Protein AF-0000000069703310 (afdb_homodimer)

Structure (mmCIF, N/CA/C/O backbone):
data_AF-0000000069703310-model_v1
#
loop_
_entity.id
_entity.type
_entity.pdbx_description
1 polymer 'Phosphoserine phosphatase 1'
#
loop_
_atom_site.group_PDB
_atom_site.id
_atom_site.type_symbol
_atom_site.label_atom_id
_atom_site.label_alt_id
_atom_site.label_comp_id
_atom_site.label_asym_id
_atom_site.label_entity_id
_atom_site.label_seq_id
_atom_site.pdbx_PDB_ins_code
_atom_site.Cartn_x
_atom_site.Cartn_y
_atom_site.Cartn_z
_atom_site.occupancy
_atom_site.B_iso_or_equiv
_atom_site.auth_seq_id
_atom_site.auth_comp_id
_atom_site.auth_asym_id
_atom_site.auth_atom_id
_atom_site.pdbx_PDB_model_num
ATOM 1 N N . VAL A 1 1 ? 23.203 -2.121 3.225 1 63.19 1 VAL A N 1
ATOM 2 C CA . VAL A 1 1 ? 22.359 -1.84 4.383 1 63.19 1 VAL A CA 1
ATOM 3 C C . VAL A 1 1 ? 21.016 -1.28 3.922 1 63.19 1 VAL A C 1
ATOM 5 O O . VAL A 1 1 ? 20.969 -0.429 3.031 1 63.19 1 VAL A O 1
ATOM 8 N N . THR A 1 2 ? 19.859 -1.856 4.203 1 84.38 2 THR A N 1
ATOM 9 C CA . THR A 1 2 ? 18.516 -1.438 3.816 1 84.38 2 THR A CA 1
ATOM 10 C C . THR A 1 2 ? 17.953 -0.424 4.809 1 84.38 2 THR A C 1
ATOM 12 O O . THR A 1 2 ? 18.062 -0.61 6.023 1 84.38 2 THR A O 1
ATOM 15 N N . ALA A 1 3 ? 17.812 0.755 4.395 1 88 3 ALA A N 1
ATOM 16 C CA . ALA A 1 3 ? 17.141 1.763 5.215 1 88 3 ALA A CA 1
ATOM 17 C C . ALA A 1 3 ? 15.641 1.503 5.281 1 88 3 ALA A C 1
ATOM 19 O O . ALA A 1 3 ? 15.023 1.128 4.281 1 88 3 ALA A O 1
ATOM 20 N N . MET A 1 4 ? 15.141 1.66 6.508 1 92.06 4 MET A N 1
ATOM 21 C CA . MET A 1 4 ? 13.695 1.545 6.699 1 92.06 4 MET A CA 1
ATOM 22 C C . MET A 1 4 ? 13.094 2.885 7.105 1 92.06 4 MET A C 1
ATOM 24 O O . MET A 1 4 ? 13.711 3.65 7.848 1 92.06 4 MET A O 1
ATOM 28 N N . LEU A 1 5 ? 12.031 3.199 6.578 1 94.56 5 LEU A N 1
ATOM 29 C CA . LEU A 1 5 ? 11.258 4.371 6.977 1 94.56 5 LEU A CA 1
ATOM 30 C C . LEU A 1 5 ? 9.844 3.973 7.387 1 94.56 5 LEU A C 1
ATOM 32 O O . LEU A 1 5 ? 9.094 3.416 6.582 1 94.56 5 LEU A O 1
ATOM 36 N N . MET A 1 6 ? 9.547 4.215 8.641 1 95 6 MET A N 1
ATOM 37 C CA . MET A 1 6 ? 8.195 3.998 9.172 1 95 6 MET A CA 1
ATOM 38 C C . MET A 1 6 ? 7.426 5.312 9.242 1 95 6 MET A C 1
ATOM 40 O O . MET A 1 6 ? 7.832 6.23 9.961 1 95 6 MET A O 1
ATOM 44 N N . LEU A 1 7 ? 6.418 5.387 8.469 1 96.69 7 LEU A N 1
ATOM 45 C CA . LEU A 1 7 ? 5.539 6.551 8.469 1 96.69 7 LEU A CA 1
ATOM 46 C C . LEU A 1 7 ? 4.32 6.309 9.352 1 96.69 7 LEU A C 1
ATOM 48 O O . LEU A 1 7 ? 3.545 5.383 9.109 1 96.69 7 LEU A O 1
ATOM 52 N N . ILE A 1 8 ? 4.148 7.121 10.352 1 96 8 ILE A N 1
ATOM 53 C CA .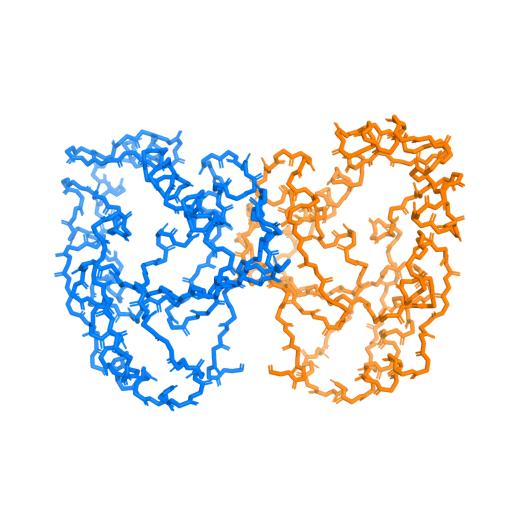 ILE A 1 8 ? 2.992 7.07 11.242 1 96 8 ILE A CA 1
ATOM 54 C C . ILE A 1 8 ? 2.021 8.195 10.898 1 96 8 ILE A C 1
ATOM 56 O O . ILE A 1 8 ? 2.385 9.367 10.93 1 96 8 ILE A O 1
ATOM 60 N N . CYS A 1 9 ? 0.861 7.797 10.57 1 97.88 9 CYS A N 1
ATOM 61 C CA . CYS A 1 9 ? -0.151 8.805 10.281 1 97.88 9 CYS A CA 1
ATOM 62 C C . CYS A 1 9 ? -0.66 9.453 11.562 1 97.88 9 CYS A C 1
ATOM 64 O O . CYS A 1 9 ? -0.973 8.758 12.531 1 97.88 9 CYS A O 1
ATOM 66 N N . GLN A 1 10 ? -0.771 10.711 11.555 1 97.88 10 GLN A N 1
ATOM 67 C CA . GLN A 1 10 ? -1.324 11.422 12.695 1 97.88 10 GLN A CA 1
ATOM 68 C C . GLN A 1 10 ? -2.742 10.953 13.008 1 97.88 10 GLN A C 1
ATOM 70 O O . GLN A 1 10 ? -3.445 10.461 12.125 1 97.88 10 GLN A O 1
ATOM 75 N N . GLY A 1 11 ? -3.145 11.125 14.273 1 97.06 11 GLY A N 1
ATOM 76 C CA . GLY A 1 11 ? -4.504 10.789 14.672 1 97.06 11 GLY A CA 1
ATOM 77 C C . GLY A 1 11 ? -5.543 11.719 14.078 1 97.06 11 GLY A C 1
ATOM 78 O O . GLY A 1 11 ? -5.203 12.727 13.453 1 97.06 11 GLY A O 1
ATOM 79 N N . GLU A 1 12 ? -6.727 11.359 14.281 1 97 12 GLU A N 1
ATOM 80 C CA . GLU A 1 12 ? -7.859 12.125 13.766 1 97 12 GLU A CA 1
ATOM 81 C C . GLU A 1 12 ? -7.914 13.516 14.398 1 97 12 GLU A C 1
ATOM 83 O O . GLU A 1 12 ? -7.852 13.648 15.617 1 97 12 GLU A O 1
ATOM 88 N N . SER A 1 13 ? -7.906 14.516 13.586 1 96.5 13 SER A N 1
ATOM 89 C CA . SER A 1 13 ? -8.094 15.883 14.047 1 96.5 13 SER A CA 1
ATOM 90 C C . SER A 1 13 ? -9.57 16.266 14.039 1 96.5 13 SER A C 1
ATOM 92 O O . SER A 1 13 ? -10.414 15.523 13.539 1 96.5 13 SER A O 1
ATOM 94 N N . THR A 1 14 ? -9.922 17.438 14.578 1 92.62 14 THR A N 1
ATOM 95 C CA . THR A 1 14 ? -11.297 17.922 14.57 1 92.62 14 THR A CA 1
ATOM 96 C C . THR A 1 14 ? -11.789 18.125 13.133 1 92.62 14 THR A C 1
ATOM 98 O O . THR A 1 14 ? -12.914 17.75 12.805 1 92.62 14 THR A O 1
ATOM 101 N N . ALA A 1 15 ? -10.938 18.703 12.305 1 93.44 15 ALA A N 1
ATOM 102 C CA . ALA A 1 15 ? -11.305 18.922 10.906 1 93.44 15 ALA A CA 1
ATOM 103 C C . ALA A 1 15 ? -11.609 17.609 10.203 1 93.44 15 ALA A C 1
ATOM 105 O O . ALA A 1 15 ? -12.625 17.484 9.508 1 93.44 15 ALA A O 1
ATOM 106 N N . SER A 1 16 ? -10.68 16.656 10.367 1 92.5 16 SER A N 1
ATOM 107 C CA . SER A 1 16 ? -10.875 15.375 9.68 1 92.5 16 SER A CA 1
ATOM 108 C C . SER A 1 16 ? -12.125 14.664 10.172 1 92.5 16 SER A C 1
ATOM 110 O O . SER A 1 16 ? -12.852 14.055 9.383 1 92.5 16 SER A O 1
ATOM 112 N N . ARG A 1 17 ? -12.438 14.758 11.414 1 92.38 17 ARG A N 1
ATOM 113 C CA . ARG A 1 17 ? -13.648 14.164 11.977 1 92.38 17 ARG A CA 1
ATOM 114 C C . ARG A 1 17 ? -14.891 14.797 11.367 1 92.38 17 ARG A C 1
ATOM 116 O O . ARG A 1 17 ? -15.883 14.109 11.109 1 92.38 17 ARG A O 1
ATOM 123 N N . GLU A 1 18 ? -14.805 16 11.125 1 93.5 18 GLU A N 1
ATOM 124 C CA . GLU A 1 18 ? -15.969 16.766 10.664 1 93.5 18 GLU A CA 1
ATOM 125 C C . GLU A 1 18 ? -16.016 16.828 9.141 1 93.5 18 GLU A C 1
ATOM 127 O O . GLU A 1 18 ? -16.891 17.5 8.578 1 93.5 18 GLU A O 1
ATOM 132 N N . GLY A 1 19 ? -15.078 16.219 8.469 1 93.44 19 GLY A N 1
ATOM 133 C CA . GLY A 1 19 ? -15.062 16.219 7.016 1 93.44 19 GLY A CA 1
ATOM 134 C C . GLY A 1 19 ? -14.648 17.547 6.422 1 93.44 19 GLY A C 1
ATOM 135 O O . GLY A 1 19 ? -15.172 17.969 5.391 1 93.44 19 GLY A O 1
ATOM 136 N N . ARG A 1 20 ? -13.82 18.281 7.16 1 95.75 20 ARG A N 1
ATOM 137 C CA . ARG A 1 20 ? -13.297 19.562 6.691 1 95.75 20 ARG A CA 1
ATOM 138 C C . ARG A 1 20 ? -11.867 19.406 6.184 1 95.75 20 ARG A C 1
ATOM 140 O O . ARG A 1 20 ? -11.148 18.5 6.598 1 95.75 20 ARG A O 1
ATOM 147 N N . PHE A 1 21 ? -11.547 20.312 5.219 1 95.56 21 PHE A N 1
ATOM 148 C CA . PHE A 1 21 ? -10.133 20.406 4.867 1 95.56 21 PHE A CA 1
ATOM 149 C C . PHE A 1 21 ? -9.297 20.812 6.074 1 95.56 21 PHE A C 1
ATOM 151 O O . PHE A 1 21 ? -9.734 21.609 6.898 1 95.56 21 PHE A O 1
ATOM 158 N N . PRO A 1 22 ? -8.125 20.328 6.098 1 94.44 22 PRO A N 1
ATOM 159 C CA . PRO A 1 22 ? -7.281 20.578 7.273 1 94.44 22 PRO A CA 1
ATOM 160 C C . PRO A 1 22 ? -6.93 22.062 7.445 1 94.44 22 PRO A C 1
ATOM 162 O O . PRO A 1 22 ? -6.727 22.766 6.461 1 94.44 22 PRO A O 1
ATOM 165 N N . ARG A 1 23 ? -6.926 22.781 8.734 1 91.12 23 ARG A N 1
ATOM 166 C CA . ARG A 1 23 ? -6.488 24.125 9.109 1 91.12 23 ARG A CA 1
ATOM 167 C C . ARG A 1 23 ? -5.617 24.078 10.352 1 91.12 23 ARG A C 1
ATOM 169 O O . ARG A 1 23 ? -5.52 25.078 11.078 1 91.12 23 ARG A O 1
ATOM 176 N N . ASP A 1 24 ? -4.68 23.219 10.562 1 94.62 24 ASP A N 1
ATOM 177 C CA . ASP A 1 24 ? -3.807 22.953 11.703 1 94.62 24 ASP A CA 1
ATOM 178 C C . ASP A 1 24 ? -4.602 22.953 13.008 1 94.62 24 ASP A C 1
ATOM 180 O O . ASP A 1 24 ? -4.594 23.938 13.75 1 94.62 24 ASP A O 1
ATOM 184 N N . GLU A 1 25 ? -5.285 21.969 13.273 1 95.31 25 GLU A N 1
ATOM 185 C CA . GLU A 1 25 ? -6.164 21.766 14.422 1 95.31 25 GLU A CA 1
ATOM 186 C C . GLU A 1 25 ? -5.66 20.625 15.305 1 95.31 25 GLU A C 1
ATOM 188 O O . GLU A 1 25 ? -4.871 19.797 14.852 1 95.31 25 GLU A O 1
ATOM 193 N N . PRO A 1 26 ? -6.168 20.641 16.5 1 96.62 26 PRO A N 1
ATOM 194 C CA . PRO A 1 26 ? -5.719 19.594 17.422 1 96.62 26 PRO A CA 1
ATOM 195 C C . PRO A 1 26 ? -6.359 18.25 17.141 1 96.62 26 PRO A C 1
ATOM 197 O O . PRO A 1 26 ? -7.355 18.172 16.422 1 96.62 26 PRO A O 1
ATOM 200 N N . LEU A 1 27 ? -5.75 17.219 17.719 1 97.38 27 LEU A N 1
ATOM 201 C CA . LEU A 1 27 ? -6.383 15.906 17.75 1 97.38 27 LEU A CA 1
ATOM 202 C C . LEU A 1 27 ? -7.711 15.953 18.5 1 97.38 27 LEU A C 1
ATOM 204 O O . LEU A 1 27 ? -7.895 16.781 19.391 1 97.38 27 LEU A O 1
ATOM 208 N N . THR A 1 28 ? -8.586 15.094 18.109 1 97.25 28 THR A N 1
ATOM 209 C CA . THR A 1 28 ? -9.742 14.859 18.969 1 97.25 28 THR A CA 1
ATOM 210 C C . THR A 1 28 ? -9.312 14.188 20.266 1 97.25 28 THR A C 1
ATOM 212 O O . THR A 1 28 ? -8.258 13.562 20.328 1 97.25 28 THR A O 1
ATOM 215 N N . GLU A 1 29 ? -10.141 14.359 21.266 1 95.81 29 GLU A N 1
ATOM 216 C CA . GLU A 1 29 ? -9.852 13.68 22.531 1 95.81 29 GLU A CA 1
ATOM 217 C C . GLU A 1 29 ? -9.766 12.172 22.344 1 95.81 29 GLU A C 1
ATOM 219 O O . GLU A 1 29 ? -8.883 11.523 22.906 1 95.81 29 GLU A O 1
ATOM 224 N N . GLN A 1 30 ? -10.602 11.711 21.578 1 95.75 30 GLN A N 1
ATOM 225 C CA . GLN A 1 30 ? -10.617 10.281 21.297 1 95.75 30 GLN A CA 1
ATOM 226 C C . GLN A 1 30 ? -9.312 9.836 20.641 1 95.75 30 GLN A C 1
ATOM 228 O O . GLN A 1 30 ? -8.734 8.812 21.016 1 95.75 30 GLN A O 1
ATOM 233 N N . ALA A 1 31 ? -8.859 10.547 19.672 1 95.69 31 ALA A N 1
ATOM 234 C CA . ALA A 1 31 ? -7.633 10.203 18.953 1 95.69 31 ALA A CA 1
ATOM 235 C C . ALA A 1 31 ? -6.418 10.289 19.859 1 95.69 31 ALA A C 1
ATOM 237 O O . ALA A 1 31 ? -5.48 9.492 19.734 1 95.69 31 ALA A O 1
ATOM 238 N N . GLN A 1 32 ? -6.441 11.273 20.703 1 95.06 32 GLN A N 1
ATOM 239 C CA . GLN A 1 32 ? -5.359 11.375 21.672 1 95.06 32 GLN A CA 1
ATOM 240 C C . GLN A 1 32 ? -5.297 10.133 22.562 1 95.06 32 GLN A C 1
ATOM 242 O O . GLN A 1 32 ? -4.219 9.586 22.797 1 95.06 32 GLN A O 1
ATOM 247 N N . GLY A 1 33 ? -6.461 9.758 23.047 1 94.62 33 GLY A N 1
ATOM 248 C CA . GLY A 1 33 ? -6.539 8.547 23.844 1 94.62 33 GLY A CA 1
ATOM 249 C C . GLY A 1 33 ? -6.066 7.312 23.094 1 94.62 33 GLY A C 1
ATOM 250 O O . GLY A 1 33 ? -5.328 6.492 23.641 1 94.62 33 GLY A O 1
ATOM 251 N N . GLN A 1 34 ? -6.453 7.18 21.891 1 93.75 34 GLN A N 1
ATOM 252 C CA . GLN A 1 34 ? -6.051 6.051 21.062 1 93.75 34 GLN A CA 1
ATOM 253 C C . GLN A 1 34 ? -4.539 6.027 20.859 1 93.75 34 GLN A C 1
ATOM 255 O O . GLN A 1 34 ? -3.912 4.973 20.938 1 93.75 34 GLN A O 1
ATOM 260 N N . ALA A 1 35 ? -3.973 7.176 20.578 1 93.75 35 ALA A N 1
ATOM 261 C CA . ALA A 1 35 ? -2.527 7.27 20.391 1 93.75 35 ALA A CA 1
ATOM 262 C C . ALA A 1 35 ? -1.778 6.871 21.656 1 93.75 35 ALA A C 1
ATOM 264 O O . ALA A 1 35 ? -0.755 6.188 21.594 1 93.75 35 ALA A O 1
ATOM 265 N N . CYS A 1 36 ? -2.279 7.25 22.766 1 93.12 36 CYS A N 1
ATOM 266 C CA . CYS A 1 36 ? -1.656 6.922 24.047 1 93.12 36 CYS A CA 1
ATOM 267 C C . CYS A 1 36 ? -1.623 5.414 24.266 1 93.12 36 CYS A C 1
ATOM 269 O O . CYS A 1 36 ? -0.673 4.887 24.844 1 93.12 36 CYS A O 1
ATOM 271 N N . LEU A 1 37 ? -2.625 4.762 23.75 1 90.12 37 LEU A N 1
ATOM 272 C CA . LEU A 1 37 ? -2.709 3.312 23.906 1 90.12 37 LEU A CA 1
ATOM 273 C C . LEU A 1 37 ? -1.648 2.613 23.062 1 90.12 37 LEU A C 1
ATOM 275 O O . LEU A 1 37 ? -1.317 1.452 23.312 1 90.12 37 LEU A O 1
ATOM 279 N N . LEU A 1 38 ? -1.164 3.318 22.172 1 87.12 38 LEU A N 1
ATOM 280 C CA . LEU A 1 38 ? -0.19 2.727 21.266 1 87.12 38 LEU A CA 1
ATOM 281 C C . LEU A 1 38 ? 1.232 2.971 21.75 1 87.12 38 LEU A C 1
ATOM 283 O O . LEU A 1 38 ? 2.195 2.514 21.125 1 87.12 38 LEU A O 1
ATOM 287 N N . ARG A 1 39 ? 1.264 3.596 22.828 1 84.5 39 ARG A N 1
ATOM 288 C CA . ARG A 1 39 ? 2.568 3.842 23.438 1 84.5 39 ARG A CA 1
ATOM 289 C C . ARG A 1 39 ? 3.305 2.533 23.703 1 84.5 39 ARG A C 1
ATOM 291 O O . ARG A 1 39 ? 2.727 1.591 24.25 1 84.5 39 ARG A O 1
ATOM 298 N N . GLY A 1 40 ? 4.523 2.389 23.297 1 78.88 40 GLY A N 1
ATOM 299 C CA . GLY A 1 40 ? 5.32 1.202 23.562 1 78.88 40 GLY A CA 1
ATOM 300 C C . GLY A 1 40 ? 5.223 0.157 22.469 1 78.88 40 GLY A C 1
ATOM 301 O O . GLY A 1 40 ? 6.066 -0.737 22.391 1 78.88 40 GLY A O 1
ATOM 302 N N . ILE A 1 41 ? 4.16 0.25 21.75 1 75.81 41 ILE A N 1
ATOM 303 C CA . ILE A 1 41 ? 3.994 -0.712 20.656 1 75.81 41 ILE A CA 1
ATOM 304 C C . ILE A 1 41 ? 4.957 -0.382 19.531 1 75.81 41 ILE A C 1
ATOM 306 O O . ILE A 1 41 ? 5.465 -1.282 18.859 1 75.81 41 ILE A O 1
ATOM 310 N N . LEU A 1 42 ? 5.188 0.846 19.438 1 74.38 42 LEU A N 1
ATOM 311 C CA . LEU A 1 42 ? 6.105 1.264 18.391 1 74.38 42 LEU A CA 1
ATOM 312 C C . LEU A 1 42 ? 7.52 1.439 18.938 1 74.38 42 LEU A C 1
ATOM 314 O O . LEU A 1 42 ? 7.707 2.064 19.984 1 74.38 42 LEU A O 1
ATOM 318 N N . SER A 1 43 ? 8.312 0.458 18.781 1 65.25 43 SER A N 1
ATOM 319 C CA . SER A 1 43 ? 9.664 0.528 19.312 1 65.25 43 SER A CA 1
ATOM 320 C C . SER A 1 43 ? 10.492 1.578 18.578 1 65.25 43 SER A C 1
ATOM 322 O O . SER A 1 43 ? 10.828 1.407 17.406 1 65.25 43 SER A O 1
ATOM 324 N N . THR A 1 44 ? 10.43 2.764 19.109 1 62.97 44 THR A N 1
ATOM 325 C CA . THR A 1 44 ? 11.359 3.703 18.5 1 62.97 44 THR A CA 1
ATOM 326 C C . THR A 1 44 ? 12.438 4.137 19.484 1 62.97 44 THR A C 1
ATOM 328 O O . THR A 1 44 ? 12.133 4.605 20.578 1 62.97 44 THR A O 1
ATOM 331 N N . ASN A 1 45 ? 13.555 3.639 19.266 1 62.88 45 ASN A N 1
ATOM 332 C CA . ASN A 1 45 ? 14.656 4.059 20.125 1 62.88 45 ASN A CA 1
ATOM 333 C C . ASN A 1 45 ? 15.391 5.266 19.547 1 62.88 45 ASN A C 1
ATOM 335 O O . ASN A 1 45 ? 16.422 5.684 20.078 1 62.88 45 ASN A O 1
ATOM 339 N N . GLN A 1 46 ? 14.891 5.77 18.516 1 75.62 46 GLN A N 1
ATOM 340 C CA . GLN A 1 46 ? 15.633 6.84 17.844 1 75.62 46 GLN A CA 1
ATOM 341 C C . GLN A 1 46 ? 14.742 8.062 17.609 1 75.62 46 GLN A C 1
ATOM 343 O O . GLN A 1 46 ? 13.531 7.996 17.812 1 75.62 46 GLN A O 1
ATOM 348 N N . THR A 1 47 ? 15.359 9.172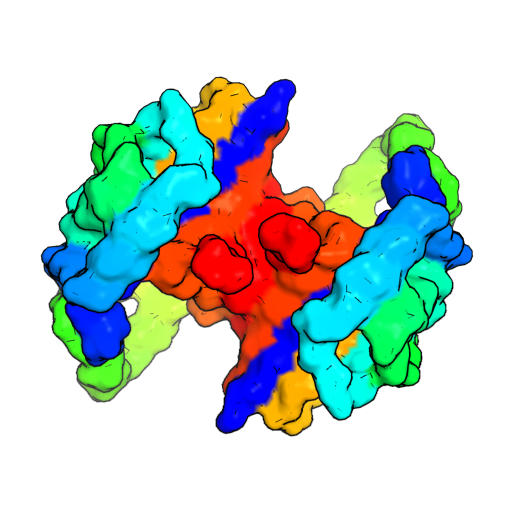 17.359 1 82.69 47 THR A N 1
ATOM 349 C CA . THR A 1 47 ? 14.672 10.414 17.031 1 82.69 47 THR A CA 1
ATOM 350 C C . THR A 1 47 ? 13.789 10.234 15.789 1 82.69 47 THR A C 1
ATOM 352 O O . THR A 1 47 ? 14.219 9.656 14.789 1 82.69 47 THR A O 1
ATOM 355 N N . VAL A 1 48 ? 12.562 10.688 15.922 1 93 48 VAL A N 1
ATOM 356 C CA . VAL A 1 48 ? 11.531 10.57 14.891 1 93 48 VAL A CA 1
ATOM 357 C C . VAL A 1 48 ? 11.273 11.938 14.258 1 93 48 VAL A C 1
ATOM 359 O O . VAL A 1 48 ? 11.141 12.938 14.969 1 93 48 VAL A O 1
ATOM 362 N N . TRP A 1 49 ? 11.258 11.977 12.984 1 96.69 49 TRP A N 1
ATOM 363 C CA . TRP A 1 49 ? 10.828 13.203 12.312 1 96.69 49 TRP A CA 1
ATOM 364 C C . TRP A 1 49 ? 9.336 13.445 12.531 1 96.69 49 TRP A C 1
ATOM 366 O O . TRP A 1 49 ? 8.57 12.5 12.727 1 96.69 49 TRP A O 1
ATOM 376 N N . CYS A 1 50 ? 9 14.742 12.523 1 98.06 50 CYS A N 1
ATOM 377 C CA . CYS A 1 50 ? 7.594 15.07 12.734 1 98.06 50 CYS A CA 1
ATOM 378 C C . CYS A 1 50 ? 7.184 16.266 11.891 1 98.06 50 CYS A C 1
ATOM 380 O O . CYS A 1 50 ? 7.93 17.25 11.781 1 98.06 50 CYS A O 1
ATOM 382 N N . ALA A 1 51 ? 6.066 16.156 11.258 1 98.56 51 ALA A N 1
ATOM 383 C CA . ALA A 1 51 ? 5.477 17.312 10.586 1 98.56 51 ALA A CA 1
ATOM 384 C C . ALA A 1 51 ? 5.188 18.438 11.586 1 98.56 51 ALA A C 1
ATOM 386 O O . ALA A 1 51 ? 4.977 18.172 12.773 1 98.56 51 ALA A O 1
ATOM 387 N N . PRO A 1 52 ? 5.148 19.688 11.148 1 98.31 52 PRO A N 1
ATOM 388 C CA . PRO A 1 52 ? 4.973 20.812 12.078 1 98.31 52 PRO A CA 1
ATOM 389 C C . PRO A 1 52 ? 3.531 20.953 12.562 1 98.31 52 PRO A C 1
ATOM 391 O O . PRO A 1 52 ? 3.273 21.641 13.547 1 98.31 52 PRO A O 1
ATOM 394 N N . GLN A 1 53 ? 2.611 20.375 11.93 1 97.75 53 GLN A N 1
ATOM 395 C CA . GLN A 1 53 ? 1.205 20.547 12.281 1 97.75 53 GLN A CA 1
ATOM 396 C C . GLN A 1 53 ? 0.93 20.047 13.703 1 97.75 53 GLN A C 1
ATOM 398 O O . GLN A 1 53 ? 1.543 19.078 14.156 1 97.75 53 GLN A O 1
ATOM 403 N N . LEU A 1 54 ? 0.013 20.688 14.336 1 97.88 54 LEU A N 1
ATOM 404 C CA . LEU A 1 54 ? -0.309 20.438 15.734 1 97.88 54 LEU A CA 1
ATOM 405 C C . LEU A 1 54 ? -0.729 18.984 15.938 1 97.88 54 LEU A C 1
ATOM 407 O O . LEU A 1 54 ? -0.277 18.328 16.875 1 97.88 54 LEU A O 1
ATOM 411 N N . ALA A 1 55 ? -1.553 18.438 15.109 1 97.81 55 ALA A N 1
ATOM 412 C CA . ALA A 1 55 ? -2.055 17.078 15.258 1 97.81 55 ALA A CA 1
ATOM 413 C C . ALA A 1 55 ? -0.914 16.062 15.195 1 97.81 55 ALA A C 1
ATOM 415 O O . ALA A 1 55 ? -0.911 15.086 15.938 1 97.81 55 ALA A O 1
ATOM 416 N N . ALA A 1 56 ? -0.007 16.297 14.32 1 97.81 56 ALA A N 1
ATOM 417 C CA . ALA A 1 56 ? 1.152 15.406 14.219 1 97.81 56 ALA A CA 1
ATOM 418 C C . ALA A 1 56 ? 2 15.469 15.484 1 97.81 56 ALA A C 1
ATOM 420 O O . ALA A 1 56 ? 2.402 14.43 16.016 1 97.81 56 ALA A O 1
ATOM 421 N N . ARG A 1 57 ? 2.23 16.688 15.938 1 97.75 57 ARG A N 1
ATOM 422 C CA . ARG A 1 57 ? 3.029 16.859 17.141 1 97.75 57 ARG A CA 1
ATOM 423 C C . ARG A 1 57 ? 2.338 16.25 18.359 1 97.75 57 ARG A C 1
ATOM 425 O O . ARG A 1 57 ? 2.986 15.625 19.203 1 97.75 57 ARG A O 1
ATOM 432 N N . GLN A 1 58 ? 1.073 16.406 18.438 1 97.62 58 G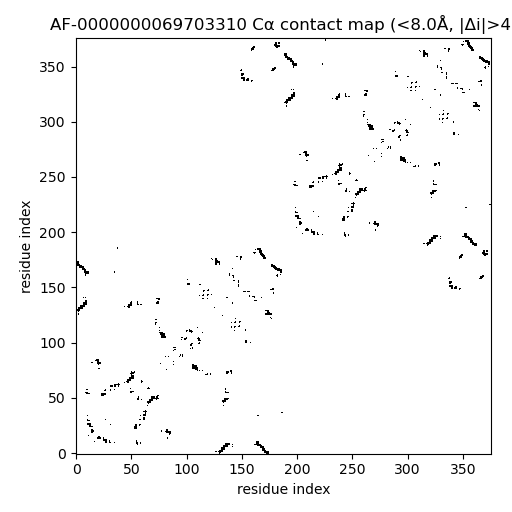LN A N 1
ATOM 433 C CA . GLN A 1 58 ? 0.309 15.812 19.531 1 97.62 58 GLN A CA 1
ATOM 434 C C . GLN A 1 58 ? 0.336 14.289 19.469 1 97.62 58 GLN A C 1
ATOM 436 O O . GLN A 1 58 ? 0.391 13.609 20.5 1 97.62 58 GLN A O 1
ATOM 441 N N . THR A 1 59 ? 0.236 13.75 18.281 1 96.81 59 THR A N 1
ATOM 442 C CA . THR A 1 59 ? 0.343 12.305 18.094 1 96.81 59 THR A CA 1
ATOM 443 C C . THR A 1 59 ? 1.691 11.797 18.594 1 96.81 59 THR A C 1
ATOM 445 O O . THR A 1 59 ? 1.754 10.82 19.344 1 96.81 59 THR A O 1
ATOM 448 N N . ALA A 1 60 ? 2.738 12.484 18.188 1 95.31 60 ALA A N 1
ATOM 449 C CA . ALA A 1 60 ? 4.082 12.102 18.609 1 95.31 60 ALA A CA 1
ATOM 450 C C . ALA A 1 60 ? 4.207 12.141 20.125 1 95.31 60 ALA A C 1
ATOM 452 O O . ALA A 1 60 ? 4.777 11.227 20.734 1 95.31 60 ALA A O 1
ATOM 453 N N . ALA A 1 61 ? 3.713 13.188 20.703 1 94.44 61 ALA A N 1
ATOM 454 C CA . ALA A 1 61 ? 3.76 13.336 22.156 1 94.44 61 ALA A CA 1
ATOM 455 C C . ALA A 1 61 ? 2.996 12.211 22.859 1 94.44 61 ALA A C 1
ATOM 457 O O . ALA A 1 61 ? 3.486 11.625 23.812 1 94.44 61 ALA A O 1
ATOM 458 N N . ALA A 1 62 ? 1.81 11.922 22.359 1 94.44 62 ALA A N 1
ATOM 459 C CA . ALA A 1 62 ? 0.981 10.867 22.938 1 94.44 62 ALA A CA 1
ATOM 460 C C . ALA A 1 62 ? 1.675 9.508 22.859 1 94.44 62 ALA A C 1
ATOM 462 O O . ALA A 1 62 ? 1.519 8.664 23.734 1 94.44 62 ALA A O 1
ATOM 463 N N . LEU A 1 63 ? 2.414 9.32 21.828 1 92.31 63 LEU A N 1
ATOM 464 C CA . LEU A 1 63 ? 3.143 8.07 21.625 1 92.31 63 LEU A CA 1
ATOM 465 C C . LEU A 1 63 ? 4.453 8.07 22.391 1 92.31 63 LEU A C 1
ATOM 467 O O . LEU A 1 63 ? 5.188 7.078 22.391 1 92.31 63 LEU A O 1
ATOM 471 N N . ALA A 1 64 ? 4.805 9.188 23.016 1 90.75 64 ALA A N 1
ATOM 472 C CA . ALA A 1 64 ? 6.023 9.383 23.797 1 90.75 64 ALA A CA 1
ATOM 473 C C . ALA A 1 64 ? 7.262 9.281 22.922 1 90.75 64 ALA A C 1
ATOM 475 O O . ALA A 1 64 ? 8.258 8.664 23.297 1 90.75 64 ALA A O 1
ATOM 476 N N . LEU A 1 65 ? 7.121 9.852 21.781 1 91.31 65 LEU A N 1
ATOM 477 C CA . LEU A 1 65 ? 8.25 9.875 20.859 1 91.31 65 LEU A CA 1
ATOM 478 C C . LEU A 1 65 ? 9.023 11.188 20.984 1 91.31 65 LEU A C 1
ATOM 480 O O . LEU A 1 65 ? 8.422 12.25 21.125 1 91.31 65 LEU A O 1
ATOM 484 N N . SER A 1 66 ? 10.344 11.102 21 1 90.94 66 SER A N 1
ATOM 485 C CA . SER A 1 66 ? 11.18 12.289 20.828 1 90.94 66 SER A CA 1
ATOM 486 C C . SER A 1 66 ? 11.305 12.672 19.359 1 90.94 66 SER A C 1
ATOM 488 O O . SER A 1 66 ? 11.773 11.875 18.547 1 90.94 66 SER A O 1
ATOM 490 N N . THR A 1 67 ? 10.797 13.922 19.062 1 93.94 67 THR A N 1
ATOM 491 C CA . THR A 1 67 ? 10.68 14.211 17.625 1 93.94 67 THR A CA 1
ATOM 492 C C . THR A 1 67 ? 11.492 15.453 17.266 1 93.94 67 THR A C 1
ATOM 494 O O . THR A 1 67 ? 11.789 16.281 18.141 1 93.94 67 THR A O 1
ATOM 497 N N . GLU A 1 68 ? 11.938 15.477 16.078 1 95.5 68 GLU A N 1
ATOM 498 C CA . GLU A 1 68 ? 12.453 16.656 15.398 1 95.5 68 GLU A CA 1
ATOM 499 C C . GLU A 1 68 ? 11.516 17.109 14.289 1 95.5 68 GLU A C 1
ATOM 501 O O . GLU A 1 68 ? 11.203 16.344 13.375 1 95.5 68 GLU A O 1
ATOM 506 N N . VAL A 1 69 ? 11.102 18.359 14.414 1 97.75 69 VAL A N 1
ATOM 507 C CA . VAL A 1 69 ? 10.156 18.875 13.43 1 97.75 69 VAL A CA 1
ATOM 508 C C . VAL A 1 69 ? 10.898 19.219 12.133 1 97.75 69 VAL A C 1
ATOM 510 O O . VAL A 1 69 ? 11.984 19.797 12.156 1 97.75 69 VAL A O 1
ATOM 513 N N . ASP A 1 70 ? 10.391 18.797 11.047 1 97.88 70 ASP A N 1
ATOM 514 C CA . ASP A 1 70 ? 10.922 19.094 9.727 1 97.88 70 ASP A CA 1
ATOM 515 C C . ASP A 1 70 ? 9.844 19.719 8.828 1 97.88 70 ASP A C 1
ATOM 517 O O . ASP A 1 70 ? 8.867 19.047 8.484 1 97.88 70 ASP A O 1
ATOM 521 N N . ASP A 1 71 ? 10.023 20.953 8.383 1 97.94 71 ASP A N 1
ATOM 522 C CA . ASP A 1 71 ? 9.039 21.688 7.598 1 97.94 71 ASP A CA 1
ATOM 523 C C . ASP A 1 71 ? 8.789 21 6.254 1 97.94 71 ASP A C 1
ATOM 525 O O . ASP A 1 71 ? 7.719 21.172 5.656 1 97.94 71 ASP A O 1
ATOM 529 N N . ALA A 1 72 ? 9.727 20.25 5.773 1 97.62 72 ALA A N 1
ATOM 530 C CA . ALA A 1 72 ? 9.562 19.562 4.5 1 97.62 72 ALA A CA 1
ATOM 531 C C . ALA A 1 72 ? 8.445 18.516 4.574 1 97.62 72 ALA A C 1
ATOM 533 O O . ALA A 1 72 ? 7.934 18.078 3.545 1 97.62 72 ALA A O 1
ATOM 534 N N . LEU A 1 73 ? 8.047 18.125 5.801 1 98.31 73 LEU A N 1
ATOM 535 C CA . LEU A 1 73 ? 7.039 17.094 6.008 1 98.31 73 LEU A CA 1
ATOM 536 C C . LEU A 1 73 ? 5.664 17.703 6.238 1 98.31 73 LEU A C 1
ATOM 538 O O . LEU A 1 73 ? 4.695 16.984 6.496 1 98.31 73 LEU A O 1
ATOM 542 N N . ARG A 1 74 ? 5.551 19.016 6.117 1 98.25 74 ARG A N 1
ATOM 543 C CA . ARG A 1 74 ? 4.289 19.688 6.41 1 98.25 74 ARG A CA 1
ATOM 544 C C . ARG A 1 74 ? 3.164 19.156 5.531 1 98.25 74 ARG A C 1
ATOM 546 O O . ARG A 1 74 ? 3.41 18.688 4.418 1 98.25 74 ARG A O 1
ATOM 553 N N . ASP A 1 75 ? 2.006 19.234 6.055 1 97.88 75 ASP A N 1
ATOM 554 C CA . ASP A 1 75 ? 0.814 18.844 5.301 1 97.88 75 ASP A CA 1
ATOM 555 C C . ASP A 1 75 ? 0.624 19.75 4.078 1 97.88 75 ASP A C 1
ATOM 557 O O . ASP A 1 75 ? 1.294 20.766 3.945 1 97.88 75 ASP A O 1
ATOM 561 N N . LEU A 1 76 ? -0.255 19.328 3.219 1 97.19 76 LEU A N 1
ATOM 562 C CA . LEU A 1 76 ? -0.609 20.078 2.021 1 97.19 76 LEU A CA 1
ATOM 563 C C . LEU A 1 76 ? -1.203 21.438 2.393 1 97.19 76 LEU A C 1
ATOM 565 O O . LEU A 1 76 ? -2.01 21.531 3.32 1 97.19 76 LEU A O 1
ATOM 569 N N . ASN A 1 77 ? -0.771 22.484 1.68 1 97.12 77 ASN A N 1
ATOM 570 C CA . ASN A 1 77 ? -1.418 23.797 1.799 1 97.12 77 ASN A CA 1
ATOM 571 C C . ASN A 1 77 ? -2.709 23.844 0.989 1 97.12 77 ASN A C 1
ATOM 573 O O . ASN A 1 77 ? -2.676 24 -0.233 1 97.12 77 ASN A O 1
ATOM 577 N N . TYR A 1 78 ? -3.826 23.812 1.637 1 96.38 78 TYR A N 1
ATOM 578 C CA . TYR A 1 78 ? -5.121 23.734 0.967 1 96.38 78 TYR A CA 1
ATOM 579 C C . TYR A 1 78 ? -5.625 25.141 0.622 1 96.38 78 TYR A C 1
ATOM 581 O O . TYR A 1 78 ? -6.707 25.297 0.048 1 96.38 78 TYR A O 1
ATOM 589 N N . GLY A 1 79 ? -4.848 26.188 1.02 1 96.12 79 GLY A N 1
ATOM 590 C CA . GLY A 1 79 ? -5.184 27.547 0.675 1 96.12 79 GLY A CA 1
ATOM 591 C C . GLY A 1 79 ? -6.547 27.984 1.188 1 96.12 79 GLY A C 1
ATOM 592 O O . GLY A 1 79 ? -6.848 27.828 2.373 1 96.12 79 GLY A O 1
ATOM 593 N N . ASP A 1 80 ? -7.387 28.469 0.25 1 95.38 80 ASP A N 1
ATOM 594 C CA . ASP A 1 80 ? -8.688 29.031 0.604 1 95.38 80 ASP A CA 1
ATOM 595 C C . ASP A 1 80 ? -9.641 27.953 1.082 1 95.38 80 ASP A C 1
ATOM 597 O O . ASP A 1 80 ? -10.688 28.25 1.664 1 95.38 80 ASP A O 1
ATOM 601 N N . TRP A 1 81 ? -9.375 26.719 0.847 1 96.19 81 TRP A N 1
ATOM 602 C CA . TRP A 1 81 ? -10.258 25.609 1.216 1 96.19 81 TRP A CA 1
ATOM 603 C C . TRP A 1 81 ? -10.062 25.234 2.68 1 96.19 81 TRP A C 1
ATOM 605 O O . TRP A 1 81 ? -10.906 24.547 3.262 1 96.19 81 TRP A O 1
ATOM 615 N N . ALA A 1 82 ? -8.938 25.703 3.266 1 95.5 82 ALA A N 1
ATOM 616 C CA . ALA A 1 82 ? -8.586 25.297 4.625 1 95.5 82 ALA A CA 1
ATOM 617 C C . ALA A 1 82 ? -9.734 25.578 5.594 1 95.5 82 ALA A C 1
ATOM 619 O O . ALA A 1 82 ? -10.242 26.703 5.645 1 95.5 82 ALA A O 1
ATOM 620 N N . GLY A 1 83 ? -10.148 24.484 6.262 1 95.56 83 GLY A N 1
ATOM 621 C CA . GLY A 1 83 ? -11.172 24.625 7.289 1 95.56 83 GLY A CA 1
ATOM 622 C C . GLY A 1 83 ? -12.578 24.469 6.754 1 95.56 83 GLY A C 1
ATOM 623 O O . GLY A 1 83 ? -13.531 24.297 7.527 1 95.56 83 GLY A O 1
ATOM 624 N N . LEU A 1 84 ? -12.758 24.5 5.484 1 95.38 84 LEU A N 1
ATOM 625 C CA . LEU A 1 84 ? -14.094 24.391 4.902 1 95.38 84 LEU A CA 1
ATOM 626 C C . LEU A 1 84 ? -14.516 22.938 4.77 1 95.38 84 LEU A C 1
ATOM 628 O O . LEU A 1 84 ? -13.688 22.062 4.496 1 95.38 84 LEU A O 1
ATOM 632 N N . PRO A 1 85 ? -15.836 22.719 4.965 1 95.25 85 PRO A N 1
ATOM 633 C CA . PRO A 1 85 ? -16.328 21.375 4.664 1 95.25 85 PRO A CA 1
ATOM 634 C C . PRO A 1 85 ? -16.125 20.984 3.203 1 95.25 85 PRO A C 1
ATOM 636 O O . PRO A 1 85 ? -16.312 21.812 2.307 1 95.25 85 PRO A O 1
ATOM 639 N N . LEU A 1 86 ? -15.68 19.766 3.064 1 91.94 86 LEU A N 1
ATOM 640 C CA . LEU A 1 86 ? -15.484 19.25 1.715 1 91.94 86 LEU A CA 1
ATOM 641 C C . LEU A 1 86 ? -16.719 19.5 0.85 1 91.94 86 LEU A C 1
ATOM 643 O O . LEU A 1 86 ? -16.594 19.969 -0.284 1 91.94 86 LEU A O 1
ATOM 647 N N . LYS A 1 87 ? -17.844 19.234 1.396 1 93 87 LYS A N 1
ATOM 648 C CA . LYS A 1 87 ? -19.109 19.406 0.678 1 93 87 LYS A CA 1
ATOM 649 C C . LYS A 1 87 ? -19.312 20.844 0.228 1 93 87 LYS A C 1
ATOM 651 O O . LYS A 1 87 ? -19.797 21.094 -0.877 1 93 87 LYS A O 1
ATOM 656 N N . GLN A 1 88 ? -18.969 21.703 1.099 1 94.62 88 GLN A N 1
ATOM 657 C CA . GLN A 1 88 ? -19.094 23.125 0.78 1 94.62 88 GLN A CA 1
ATOM 658 C C . GLN A 1 88 ? -18.188 23.516 -0.391 1 94.62 88 GLN A C 1
ATOM 660 O O . GLN A 1 88 ? -18.609 24.234 -1.289 1 94.62 88 GLN A O 1
ATOM 665 N N . VAL A 1 89 ? -16.969 23.062 -0.396 1 93.69 89 VAL A N 1
ATOM 666 C CA . VAL A 1 89 ? -16 23.359 -1.454 1 93.69 89 VAL A CA 1
ATOM 667 C C . VAL A 1 89 ? -16.516 22.797 -2.783 1 93.69 89 VAL A C 1
ATOM 669 O O . VAL A 1 89 ? -16.453 23.484 -3.811 1 93.69 89 VAL A O 1
ATOM 672 N N . ILE A 1 90 ? -17.062 21.578 -2.748 1 91.38 90 ILE A N 1
ATOM 673 C CA . ILE A 1 90 ? -17.562 20.938 -3.955 1 91.38 90 ILE A CA 1
ATOM 674 C C . ILE A 1 90 ? -18.766 21.703 -4.492 1 91.38 90 ILE A C 1
ATOM 676 O O . ILE A 1 90 ? -18.859 21.953 -5.699 1 91.38 90 ILE A O 1
ATOM 680 N N . ILE A 1 91 ? -19.656 22.141 -3.613 1 91.94 91 ILE A N 1
ATOM 681 C CA . ILE A 1 91 ? -20.875 22.844 -3.996 1 91.94 91 ILE A CA 1
ATOM 682 C C . ILE A 1 91 ? -20.516 24.219 -4.555 1 91.94 91 ILE A C 1
ATOM 684 O O . ILE A 1 91 ? -21.109 24.672 -5.543 1 91.94 91 ILE A O 1
ATOM 688 N N . GLN A 1 92 ? -19.625 24.844 -3.914 1 91.94 92 GLN A N 1
ATOM 689 C CA . GLN A 1 92 ? -19.25 26.203 -4.293 1 91.94 92 GLN A CA 1
ATOM 690 C C . GLN A 1 92 ? -18.484 26.219 -5.617 1 91.94 92 GLN A C 1
ATOM 692 O O . GLN A 1 92 ? -18.672 27.109 -6.438 1 91.94 92 GLN A O 1
ATOM 697 N N . ASP A 1 93 ? -17.625 25.234 -5.867 1 90.12 93 ASP A N 1
ATOM 698 C CA . ASP A 1 93 ? -16.797 25.203 -7.078 1 90.12 93 ASP A CA 1
ATOM 699 C C . ASP A 1 93 ? -16.359 23.781 -7.406 1 90.12 93 ASP A C 1
ATOM 701 O O . ASP A 1 93 ? -15.188 23.438 -7.215 1 90.12 93 ASP A O 1
ATOM 705 N N . ASP A 1 94 ? -17.172 23.094 -8 1 89.81 94 ASP A N 1
ATOM 706 C CA . ASP A 1 94 ? -16.938 21.688 -8.352 1 89.81 94 ASP A CA 1
ATOM 707 C C . ASP A 1 94 ? -15.805 21.562 -9.367 1 89.81 94 ASP A C 1
ATOM 709 O O . ASP A 1 94 ? -15.008 20.625 -9.297 1 89.81 94 ASP A O 1
ATOM 713 N N . GLN A 1 95 ? -15.781 22.516 -10.172 1 90.81 95 GLN A N 1
ATOM 714 C CA . GLN A 1 95 ? -14.75 22.5 -11.203 1 90.81 95 GLN A CA 1
ATOM 715 C C . GLN A 1 95 ? -13.359 22.641 -10.586 1 90.81 95 GLN A C 1
ATOM 717 O O . GLN A 1 95 ? -12.422 21.938 -10.984 1 90.81 95 GLN A O 1
ATOM 722 N N . ALA A 1 96 ? -13.258 23.531 -9.641 1 90.12 96 ALA A N 1
ATOM 723 C CA . ALA A 1 96 ? -11.977 23.734 -8.977 1 90.12 96 ALA A CA 1
ATOM 724 C C . ALA A 1 96 ? -11.555 22.469 -8.211 1 90.12 96 ALA A C 1
ATOM 726 O O . ALA A 1 96 ? -10.383 22.094 -8.227 1 90.12 96 ALA A O 1
ATOM 727 N N . PHE A 1 97 ? -12.539 21.922 -7.648 1 90.38 97 PHE A N 1
ATOM 728 C CA . PHE A 1 97 ? -12.25 20.703 -6.895 1 90.38 97 PHE A CA 1
ATOM 729 C C . PHE A 1 97 ? -11.797 19.578 -7.824 1 90.38 97 PHE A C 1
ATOM 731 O O . PHE A 1 97 ? -10.789 18.922 -7.562 1 90.38 97 PHE A O 1
ATOM 738 N N . SER A 1 98 ? -12.484 19.359 -8.891 1 90.56 98 SER A N 1
ATOM 739 C CA . SER A 1 98 ? -12.125 18.344 -9.883 1 90.56 98 SER A CA 1
ATOM 740 C C . SER A 1 98 ? -10.75 18.641 -10.492 1 90.56 98 SER A C 1
ATOM 742 O O . SER A 1 98 ? -9.961 17.719 -10.703 1 90.56 98 SER A O 1
ATOM 744 N N . ALA A 1 99 ? -10.508 19.859 -10.703 1 92.44 99 ALA A N 1
ATOM 745 C CA . ALA A 1 99 ? -9.219 20.266 -11.25 1 92.44 99 ALA A CA 1
ATOM 746 C C . ALA A 1 99 ? -8.086 19.969 -10.266 1 92.44 99 ALA A C 1
ATOM 748 O O . ALA A 1 99 ? -6.992 19.578 -10.664 1 92.44 99 ALA A O 1
ATOM 749 N N . TRP A 1 100 ? -8.375 20.156 -9.023 1 91.19 100 TRP A N 1
ATOM 750 C CA . TRP A 1 100 ? -7.383 19.891 -7.984 1 91.19 100 TRP A CA 1
ATOM 751 C C . TRP A 1 100 ? -7 18.406 -7.969 1 91.19 100 TRP A C 1
ATOM 753 O O . TRP A 1 100 ? -5.816 18.062 -7.898 1 91.19 100 TRP A O 1
ATOM 763 N N . LEU A 1 101 ? -7.961 17.594 -8.094 1 87.38 101 LEU A N 1
ATOM 764 C CA . LEU A 1 101 ? -7.719 16.156 -8.102 1 87.38 101 LEU A CA 1
ATOM 765 C C . LEU A 1 101 ? -6.879 15.75 -9.312 1 87.38 101 LEU A C 1
ATOM 767 O O . LEU A 1 101 ? -6.223 14.703 -9.297 1 87.38 101 LEU A O 1
ATOM 771 N N . SER A 1 102 ? -6.867 16.609 -10.273 1 90.12 102 SER A N 1
ATOM 772 C CA . SER A 1 102 ? -6.137 16.328 -11.508 1 90.12 102 SER A CA 1
ATOM 773 C C . SER A 1 102 ? -4.809 17.078 -11.555 1 90.12 102 SER A C 1
ATOM 775 O O . SER A 1 102 ? -4.117 17.062 -12.57 1 90.12 102 SER A O 1
ATOM 777 N N . GLY A 1 103 ? -4.547 17.703 -10.414 1 90.5 103 GLY A N 1
ATOM 778 C CA . GLY A 1 103 ? -3.195 18.234 -10.344 1 90.5 103 GLY A CA 1
ATOM 779 C C . GLY A 1 103 ? -3.158 19.734 -10.133 1 90.5 103 GLY A C 1
ATOM 780 O O . GLY A 1 103 ? -2.102 20.312 -9.852 1 90.5 103 GLY A O 1
ATOM 781 N N . ALA A 1 104 ? -4.246 20.469 -10.305 1 93.5 104 ALA A N 1
ATOM 782 C CA . ALA A 1 104 ? -4.277 21.922 -10.102 1 93.5 104 ALA A CA 1
ATOM 783 C C . ALA A 1 104 ? -4.125 22.266 -8.617 1 93.5 104 ALA A C 1
ATOM 785 O O . ALA A 1 104 ? -4.297 21.406 -7.754 1 93.5 104 ALA A O 1
ATOM 786 N N . ARG A 1 105 ? -3.777 23.547 -8.391 1 95.94 105 ARG A N 1
ATOM 787 C CA . ARG A 1 105 ? -3.697 24.031 -7.016 1 95.94 105 ARG A CA 1
ATOM 788 C C . ARG A 1 105 ? -5.062 24.484 -6.516 1 95.94 105 ARG A C 1
ATOM 790 O O . ARG A 1 105 ? -5.832 25.094 -7.266 1 95.94 105 ARG A O 1
ATOM 797 N N . PRO A 1 106 ? -5.336 24.172 -5.273 1 94.62 106 PRO A N 1
ATOM 798 C CA . PRO A 1 106 ? -6.43 24.969 -4.695 1 94.62 106 PRO A CA 1
ATOM 799 C C . PRO A 1 106 ? -6.137 26.453 -4.68 1 94.62 106 PRO A C 1
ATOM 801 O O . PRO A 1 106 ? -4.973 26.859 -4.703 1 94.62 106 PRO A O 1
ATOM 804 N N . PRO A 1 107 ? -7.227 27.281 -4.684 1 92.88 107 PRO A N 1
ATOM 805 C CA . PRO A 1 107 ? -6.965 28.734 -4.605 1 92.88 107 PRO A CA 1
ATOM 806 C C . PRO A 1 107 ? -6.105 29.109 -3.404 1 92.88 107 PRO A C 1
ATOM 808 O O . PRO A 1 107 ? -6.48 28.828 -2.26 1 92.88 107 PRO A O 1
ATOM 811 N N . GLY A 1 108 ? -4.934 29.688 -3.723 1 95.19 108 GLY A N 1
ATOM 812 C CA . GLY A 1 108 ? -4.043 30.125 -2.66 1 95.19 108 GLY A CA 1
ATOM 813 C C . GLY A 1 108 ? -3.25 28.984 -2.039 1 95.19 108 GLY A C 1
ATOM 814 O O . GLY A 1 108 ? -2.609 29.172 -1 1 95.19 108 GLY A O 1
ATOM 815 N N . GLY A 1 109 ? -3.334 27.828 -2.631 1 96.25 109 GLY A N 1
ATOM 816 C CA . GLY A 1 109 ? -2.699 26.656 -2.029 1 96.25 109 GLY A CA 1
ATOM 817 C C . GLY A 1 109 ? -1.595 26.078 -2.889 1 96.25 109 GLY A C 1
ATOM 818 O O . GLY A 1 109 ? -0.985 26.781 -3.693 1 96.25 109 GLY A O 1
ATOM 819 N N . GLU A 1 110 ? -1.243 24.906 -2.617 1 96.06 110 GLU A N 1
ATOM 820 C CA . GLU A 1 110 ? -0.197 24.156 -3.314 1 96.06 110 GLU A CA 1
ATOM 821 C C . GLU A 1 110 ? -0.776 22.969 -4.078 1 96.06 110 GLU A C 1
ATOM 823 O O . GLU A 1 110 ? -1.77 22.375 -3.652 1 96.06 110 GLU A O 1
ATOM 828 N N . SER A 1 111 ? -0.18 22.594 -5.223 1 96.75 111 SER A N 1
ATOM 829 C CA . SER A 1 111 ? -0.662 21.469 -6.004 1 96.75 111 SER A CA 1
ATOM 830 C C . SER A 1 111 ? -0.198 20.141 -5.402 1 96.75 111 SER A C 1
ATOM 832 O O . SER A 1 111 ? 0.76 20.109 -4.629 1 96.75 111 SER A O 1
ATOM 834 N N . LEU A 1 112 ? -0.902 19.109 -5.762 1 97 112 LEU A N 1
ATOM 835 C CA . LEU A 1 112 ? -0.499 17.781 -5.344 1 97 112 LEU A CA 1
ATOM 836 C C . LEU A 1 112 ? 0.886 17.438 -5.883 1 97 112 LEU A C 1
ATOM 838 O O . LEU A 1 112 ? 1.667 16.75 -5.211 1 97 112 LEU A O 1
ATOM 842 N N . GLU A 1 113 ? 1.203 17.922 -7.059 1 96.75 113 GLU A N 1
ATOM 843 C CA . GLU A 1 113 ? 2.518 17.703 -7.652 1 96.75 113 GLU A CA 1
ATOM 844 C C . GLU A 1 113 ? 3.617 18.359 -6.82 1 96.75 113 GLU A C 1
ATOM 846 O O . GLU A 1 113 ? 4.703 17.797 -6.664 1 96.75 113 GLU A O 1
ATOM 851 N N . GLN A 1 114 ? 3.322 19.531 -6.352 1 97.25 114 GLN A N 1
ATOM 852 C CA . GLN A 1 114 ? 4.277 20.234 -5.5 1 97.25 114 GLN A CA 1
ATOM 853 C C . GLN A 1 114 ? 4.504 19.484 -4.191 1 97.25 114 GLN A C 1
ATOM 855 O O . GLN A 1 114 ? 5.641 19.359 -3.729 1 97.25 114 GLN A O 1
ATOM 860 N N . LEU A 1 115 ? 3.412 19 -3.625 1 97.69 115 LEU A N 1
ATOM 861 C CA . LEU A 1 115 ? 3.533 18.172 -2.426 1 97.69 115 LEU A CA 1
ATOM 862 C C . LEU A 1 115 ? 4.363 16.922 -2.705 1 97.69 115 LEU A C 1
ATOM 864 O O . LEU A 1 115 ? 5.289 16.609 -1.954 1 97.69 115 LEU A O 1
ATOM 868 N N . ALA A 1 116 ? 4.047 16.219 -3.75 1 97.5 116 ALA A N 1
ATOM 869 C CA . ALA A 1 116 ? 4.754 14.992 -4.102 1 97.5 116 ALA A CA 1
ATOM 870 C C . ALA A 1 116 ? 6.234 15.273 -4.355 1 97.5 116 ALA A C 1
ATOM 872 O O . ALA A 1 116 ? 7.098 14.477 -3.969 1 97.5 116 ALA A O 1
ATOM 873 N N . ALA A 1 117 ? 6.504 16.375 -5.004 1 97.06 117 ALA A N 1
ATOM 874 C CA . ALA A 1 117 ? 7.883 16.734 -5.312 1 97.06 117 ALA A CA 1
ATOM 875 C C . ALA A 1 117 ? 8.688 16.969 -4.035 1 97.06 117 ALA A C 1
ATOM 877 O O . ALA A 1 117 ? 9.797 16.469 -3.883 1 97.06 117 ALA A O 1
ATOM 878 N N . ARG A 1 118 ? 8.148 17.719 -3.127 1 97.31 118 ARG A N 1
ATOM 879 C CA . ARG A 1 118 ? 8.867 18 -1.889 1 97.31 118 ARG A CA 1
ATOM 880 C C . ARG A 1 118 ? 9.023 16.734 -1.053 1 97.31 118 ARG A C 1
ATOM 882 O O . ARG A 1 118 ? 10.07 16.516 -0.443 1 97.31 118 ARG A O 1
ATOM 889 N N . CYS A 1 119 ? 7.98 15.938 -0.987 1 97.38 119 CYS A N 1
ATOM 890 C CA . CYS A 1 119 ? 8.07 14.664 -0.289 1 97.38 119 CYS A CA 1
ATOM 891 C C . CYS A 1 119 ? 9.117 13.758 -0.938 1 97.38 119 CYS A C 1
ATOM 893 O O . CYS A 1 119 ? 9.898 13.109 -0.243 1 97.38 119 CYS A O 1
ATOM 895 N N . GLY A 1 120 ? 9.062 13.703 -2.234 1 97 120 GLY A N 1
ATOM 896 C CA . GLY A 1 120 ? 10.055 12.93 -2.963 1 97 120 GLY A CA 1
ATOM 897 C C . GLY A 1 120 ? 11.477 13.359 -2.668 1 97 120 GLY A C 1
ATOM 898 O O . GLY A 1 120 ? 12.359 12.516 -2.473 1 97 120 GLY A O 1
ATOM 899 N N . ASP A 1 121 ? 11.734 14.68 -2.67 1 96.81 121 ASP A N 1
ATOM 900 C CA . ASP A 1 121 ? 13.047 15.227 -2.336 1 96.81 121 ASP A CA 1
ATOM 901 C C . ASP A 1 121 ? 13.469 14.812 -0.927 1 96.81 121 ASP A C 1
ATOM 903 O O . ASP A 1 121 ? 14.625 14.445 -0.701 1 96.81 121 ASP A O 1
ATOM 907 N N . TRP A 1 122 ? 12.562 14.906 -0.031 1 96.88 122 TRP A N 1
ATOM 908 C CA . TRP A 1 122 ? 12.836 14.516 1.346 1 96.88 122 TRP A CA 1
ATOM 909 C C . TRP A 1 122 ? 13.219 13.039 1.422 1 96.88 122 TRP A C 1
ATOM 911 O O . TRP A 1 122 ? 14.195 12.68 2.082 1 96.88 122 TRP A O 1
ATOM 921 N N . LEU A 1 123 ? 12.508 12.18 0.756 1 96.38 123 LEU A N 1
ATOM 922 C CA . LEU A 1 123 ? 12.773 10.742 0.716 1 96.38 123 LEU A CA 1
ATOM 923 C C . LEU A 1 123 ? 14.164 10.469 0.141 1 96.38 123 LEU A C 1
ATOM 925 O O . LEU A 1 123 ? 14.898 9.633 0.666 1 96.38 123 LEU A O 1
ATOM 929 N N . THR A 1 124 ? 14.461 11.148 -0.933 1 93.94 124 THR A N 1
ATOM 930 C CA . THR A 1 124 ? 15.758 10.961 -1.58 1 93.94 124 THR A CA 1
ATOM 931 C C . THR A 1 124 ? 16.891 11.258 -0.609 1 93.94 124 THR A C 1
ATOM 933 O O . THR A 1 124 ? 17.875 10.508 -0.531 1 93.94 124 THR A O 1
ATOM 936 N N . ARG A 1 125 ? 16.734 12.328 0.176 1 92.19 125 ARG A N 1
ATOM 937 C CA . ARG A 1 125 ? 17.75 12.711 1.155 1 92.19 125 ARG A CA 1
ATOM 938 C C . ARG A 1 125 ? 17.875 11.656 2.252 1 92.19 125 ARG A C 1
ATOM 940 O O . ARG A 1 125 ? 18.984 11.391 2.74 1 92.19 125 ARG A O 1
ATOM 947 N N . ARG A 1 126 ? 16.766 11.008 2.607 1 91.31 126 ARG A N 1
ATOM 948 C CA . ARG A 1 126 ? 16.766 10.008 3.672 1 91.31 126 ARG A CA 1
ATOM 949 C C . ARG A 1 126 ? 17.375 8.695 3.186 1 91.31 126 ARG A C 1
ATOM 951 O O . ARG A 1 126 ? 17.984 7.961 3.963 1 91.31 126 ARG A O 1
ATOM 958 N N . ALA A 1 127 ? 17.172 8.352 1.957 1 88.38 127 ALA A N 1
ATOM 959 C CA . ALA A 1 127 ? 17.719 7.129 1.386 1 88.38 127 ALA A CA 1
ATOM 960 C C . ALA A 1 127 ? 19.25 7.137 1.454 1 88.38 127 ALA A C 1
ATOM 962 O O . ALA A 1 127 ? 19.875 6.098 1.689 1 88.38 127 ALA A O 1
ATOM 963 N N . GLU A 1 128 ? 19.828 8.25 1.424 1 84.94 128 GLU A N 1
ATOM 964 C CA . GLU A 1 128 ? 21.281 8.398 1.424 1 84.94 128 GLU A CA 1
ATOM 965 C C . GLU A 1 128 ? 21.875 8.109 2.803 1 84.94 128 GLU A C 1
ATOM 967 O O . GLU A 1 128 ? 23.016 7.68 2.918 1 84.94 128 GLU A O 1
ATOM 972 N N . GLN A 1 129 ? 21.109 8.273 3.838 1 81.88 129 GLN A N 1
ATOM 973 C CA . GLN A 1 129 ? 21.594 8.117 5.207 1 81.88 129 GLN A CA 1
ATOM 974 C C . GLN A 1 129 ? 21.594 6.652 5.629 1 81.88 129 GLN A C 1
ATOM 976 O O . GLN A 1 129 ? 22.312 6.27 6.562 1 81.88 129 GLN A O 1
ATOM 981 N N . ARG A 1 130 ? 20.984 5.758 4.98 1 77.75 130 ARG A N 1
ATOM 982 C CA . ARG A 1 130 ? 20.969 4.309 5.168 1 77.75 130 ARG A CA 1
ATOM 983 C C . ARG A 1 130 ? 20.719 3.951 6.633 1 77.75 130 ARG A C 1
ATOM 985 O O . ARG A 1 130 ? 21.406 3.102 7.191 1 77.75 130 ARG A O 1
ATOM 992 N N . CYS A 1 131 ? 19.953 4.707 7.328 1 81.5 131 CYS A N 1
ATOM 993 C CA . CYS A 1 131 ? 19.516 4.387 8.688 1 81.5 131 CYS A CA 1
ATOM 994 C C . CYS A 1 131 ? 18 4.281 8.758 1 81.5 131 CYS A C 1
ATOM 996 O O . CYS A 1 131 ? 17.312 4.562 7.781 1 81.5 131 CYS A O 1
ATOM 998 N N . ASN A 1 132 ? 17.531 3.754 9.844 1 86.12 132 ASN A N 1
ATOM 999 C CA . ASN A 1 132 ? 16.094 3.664 10.047 1 86.12 132 ASN A CA 1
ATOM 1000 C C . ASN A 1 132 ? 15.5 5.016 10.438 1 86.12 132 ASN A C 1
ATOM 1002 O O . ASN A 1 132 ? 16.078 5.738 11.25 1 86.12 132 ASN A O 1
ATOM 1006 N N . HIS A 1 133 ? 14.508 5.324 9.711 1 88.5 133 HIS A N 1
ATOM 1007 C CA . HIS A 1 133 ? 13.828 6.59 9.953 1 88.5 133 HIS A CA 1
ATOM 1008 C C . HIS A 1 133 ? 12.375 6.363 10.375 1 88.5 133 HIS A C 1
ATOM 1010 O O . HIS A 1 133 ? 11.781 5.336 10.039 1 88.5 133 HIS A O 1
ATOM 1016 N N . TYR A 1 134 ? 11.945 7.293 11.18 1 93.38 134 TYR A N 1
ATOM 1017 C CA . TYR A 1 134 ? 10.539 7.395 11.562 1 93.38 134 TYR A CA 1
ATOM 1018 C C . TYR A 1 134 ? 10.008 8.805 11.32 1 93.38 134 TYR A C 1
ATOM 1020 O O . TYR A 1 134 ? 10.742 9.781 11.477 1 93.38 134 TYR A O 1
ATOM 1028 N N . ALA A 1 135 ? 8.766 8.867 10.969 1 96.62 135 ALA A N 1
ATOM 1029 C CA . ALA A 1 135 ? 8.156 10.18 10.781 1 96.62 135 ALA A CA 1
ATOM 1030 C C . ALA A 1 135 ? 6.664 10.141 11.109 1 96.62 135 ALA A C 1
ATOM 1032 O O . ALA A 1 135 ? 5.965 9.188 10.758 1 96.62 135 ALA A O 1
ATOM 1033 N N . VAL A 1 136 ? 6.172 11.102 11.844 1 97.38 136 VAL A N 1
ATOM 1034 C CA . VAL A 1 136 ? 4.75 11.32 12.094 1 97.38 136 VAL A CA 1
ATOM 1035 C C . VAL A 1 136 ? 4.223 12.406 11.164 1 97.38 136 VAL A C 1
ATOM 1037 O O . VAL A 1 136 ? 4.641 13.562 11.25 1 97.38 136 VAL A O 1
ATOM 1040 N N . VAL A 1 137 ? 3.371 12.031 10.305 1 98.44 137 VAL A N 1
ATOM 1041 C CA . VAL A 1 137 ? 2.945 12.945 9.25 1 98.44 137 VAL A CA 1
ATOM 1042 C C . VAL A 1 137 ? 1.458 12.75 8.969 1 98.44 137 VAL A C 1
ATOM 1044 O O . VAL A 1 137 ? 0.799 11.93 9.617 1 98.44 137 VAL A O 1
ATOM 1047 N N . SER A 1 138 ? 0.872 13.57 8.094 1 98.19 138 SER A N 1
ATOM 1048 C CA . SER A 1 138 ? -0.538 13.5 7.723 1 98.19 138 SER A CA 1
ATOM 1049 C C . SER A 1 138 ? -0.785 12.414 6.684 1 98.19 138 SER A C 1
ATOM 1051 O O . SER A 1 138 ? 0.156 11.914 6.062 1 98.19 138 SER A O 1
ATOM 1053 N N . ALA A 1 139 ? -2.031 12.055 6.535 1 97.81 139 ALA A N 1
ATOM 1054 C CA . ALA A 1 139 ? -2.434 11.109 5.5 1 97.81 139 ALA A CA 1
ATOM 1055 C C . ALA A 1 139 ? -2.041 11.609 4.113 1 97.81 139 ALA A C 1
ATOM 1057 O O . ALA A 1 139 ? -1.589 10.836 3.268 1 97.81 139 ALA A O 1
ATOM 1058 N N . ALA A 1 140 ? -2.232 12.93 3.879 1 97.44 140 ALA A N 1
ATOM 1059 C CA . ALA A 1 140 ? -1.887 13.516 2.586 1 97.44 140 ALA A CA 1
ATOM 1060 C C . ALA A 1 140 ? -0.397 13.359 2.293 1 97.44 140 ALA A C 1
ATOM 1062 O O . ALA A 1 140 ? -0.011 13.039 1.167 1 97.44 140 ALA A O 1
ATOM 1063 N N . THR A 1 141 ? 0.424 13.57 3.289 1 98.56 141 THR A N 1
ATOM 1064 C CA . THR A 1 141 ? 1.867 13.438 3.129 1 98.56 141 THR A CA 1
ATOM 1065 C C . THR A 1 141 ? 2.242 11.992 2.812 1 98.56 141 THR A C 1
ATOM 1067 O O . THR A 1 141 ? 3.08 11.734 1.943 1 98.56 141 THR A O 1
ATOM 1070 N N . ILE A 1 142 ? 1.633 11.031 3.465 1 98.75 142 ILE A N 1
ATOM 1071 C CA . ILE A 1 142 ? 1.905 9.625 3.217 1 98.75 142 ILE A CA 1
ATOM 1072 C C . ILE A 1 142 ? 1.483 9.258 1.795 1 98.75 142 ILE A C 1
ATOM 1074 O O . ILE A 1 142 ? 2.221 8.578 1.077 1 98.75 142 ILE A O 1
ATOM 1078 N N . ARG A 1 143 ? 0.291 9.711 1.389 1 98.5 143 ARG A N 1
ATOM 1079 C CA . ARG A 1 143 ? -0.169 9.469 0.025 1 98.5 143 ARG A CA 1
ATOM 1080 C C . ARG A 1 143 ? 0.823 10.023 -0.992 1 98.5 143 ARG A C 1
ATOM 1082 O O . ARG A 1 143 ? 1.154 9.352 -1.973 1 98.5 143 ARG A O 1
ATOM 1089 N N . ALA A 1 144 ? 1.278 11.227 -0.765 1 98.38 144 ALA A N 1
ATOM 1090 C CA . ALA A 1 144 ? 2.225 11.867 -1.679 1 98.38 144 ALA A CA 1
ATOM 1091 C C . ALA A 1 144 ? 3.531 11.078 -1.748 1 98.38 144 ALA A C 1
ATOM 1093 O O . ALA A 1 144 ? 4.121 10.945 -2.822 1 98.38 144 ALA A O 1
ATOM 1094 N N . MET A 1 145 ? 3.984 10.617 -0.63 1 98.56 145 MET A N 1
ATOM 1095 C CA . MET A 1 145 ? 5.215 9.836 -0.598 1 98.56 145 MET A CA 1
ATOM 1096 C C . MET A 1 145 ? 5.043 8.523 -1.356 1 98.56 145 MET A C 1
ATOM 1098 O O . MET A 1 145 ? 5.945 8.102 -2.086 1 98.56 145 MET A O 1
ATOM 1102 N N . ALA A 1 146 ? 3.91 7.875 -1.145 1 98.62 146 ALA A N 1
ATOM 1103 C CA . ALA A 1 146 ? 3.627 6.652 -1.894 1 98.62 146 ALA A CA 1
ATOM 1104 C C . ALA A 1 146 ? 3.629 6.918 -3.396 1 98.62 146 ALA A C 1
ATOM 1106 O O . ALA A 1 146 ? 4.223 6.16 -4.168 1 98.62 146 ALA A O 1
ATOM 1107 N N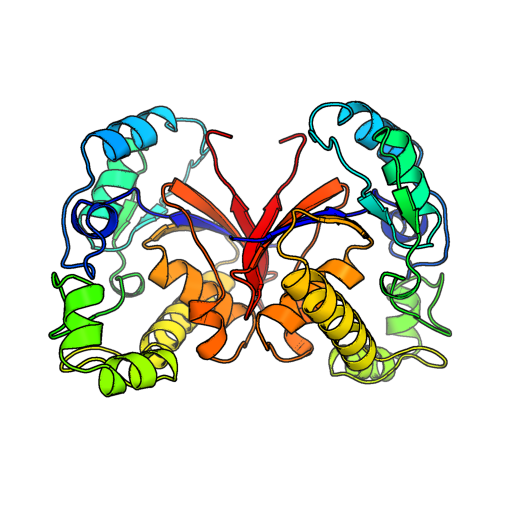 . VAL A 1 147 ? 2.961 8 -3.818 1 98.12 147 VAL A N 1
ATOM 1108 C CA . VAL A 1 147 ? 2.91 8.406 -5.219 1 98.12 147 VAL A CA 1
ATOM 1109 C C . VAL A 1 147 ? 4.328 8.641 -5.742 1 98.12 147 VAL A C 1
ATOM 1111 O O . VAL A 1 147 ? 4.684 8.18 -6.828 1 98.12 147 VAL A O 1
ATOM 1114 N N . ALA A 1 148 ? 5.148 9.328 -4.973 1 97.88 148 ALA A N 1
ATOM 1115 C CA . ALA A 1 148 ? 6.523 9.633 -5.359 1 97.88 148 ALA A CA 1
ATOM 1116 C C . ALA A 1 148 ? 7.352 8.352 -5.492 1 97.88 148 ALA A C 1
ATOM 1118 O O . ALA A 1 148 ? 8.07 8.172 -6.477 1 97.88 148 ALA A O 1
ATOM 1119 N N . VAL A 1 149 ? 7.227 7.473 -4.551 1 97.88 149 VAL A N 1
ATOM 1120 C CA . VAL A 1 149 ? 8 6.234 -4.52 1 97.88 149 VAL A CA 1
ATOM 1121 C C . VAL A 1 149 ? 7.645 5.371 -5.727 1 97.88 149 VAL A C 1
ATOM 1123 O O . VAL A 1 149 ? 8.523 4.77 -6.348 1 97.88 149 VAL A O 1
ATOM 1126 N N . LEU A 1 150 ? 6.359 5.355 -6.105 1 98.06 150 LEU A N 1
ATOM 1127 C CA . LEU A 1 150 ? 5.875 4.465 -7.152 1 98.06 150 LEU A CA 1
ATOM 1128 C C . LEU A 1 150 ? 5.977 5.125 -8.523 1 98.06 150 LEU A C 1
ATOM 1130 O O . LEU A 1 150 ? 5.766 4.477 -9.547 1 98.06 150 LEU A O 1
ATOM 1134 N N . GLY A 1 151 ? 6.355 6.406 -8.531 1 97.19 151 GLY A N 1
ATOM 1135 C CA . GLY A 1 151 ? 6.312 7.137 -9.789 1 97.19 151 GLY A CA 1
ATOM 1136 C C . GLY A 1 151 ? 4.934 7.156 -10.422 1 97.19 151 GLY A C 1
ATOM 1137 O O . GLY A 1 151 ? 4.805 7.125 -11.648 1 97.19 151 GLY A O 1
ATOM 1138 N N . ALA A 1 152 ? 3.938 7.098 -9.633 1 97.5 152 ALA A N 1
ATOM 1139 C CA . ALA A 1 152 ? 2.555 7.039 -10.102 1 97.5 152 ALA A CA 1
ATOM 1140 C C . ALA A 1 152 ? 2.061 8.422 -10.523 1 97.5 152 ALA A C 1
ATOM 1142 O O . ALA A 1 152 ? 2.592 9.438 -10.078 1 97.5 152 ALA A O 1
ATOM 1143 N N . PRO A 1 153 ? 1.061 8.438 -11.461 1 96.88 153 PRO A N 1
ATOM 1144 C CA . PRO A 1 153 ? 0.442 9.734 -11.758 1 96.88 153 PRO A CA 1
ATOM 1145 C C . PRO A 1 153 ? -0.238 10.352 -10.531 1 96.88 153 PRO A C 1
ATOM 1147 O O . PRO A 1 153 ? -0.636 9.633 -9.617 1 96.88 153 PRO A O 1
ATOM 1150 N N . ILE A 1 154 ? -0.354 11.641 -10.516 1 95.5 154 ILE A N 1
ATOM 1151 C CA . ILE A 1 154 ? -0.833 12.352 -9.336 1 95.5 154 ILE A CA 1
ATOM 1152 C C . ILE A 1 154 ? -2.266 11.922 -9.023 1 95.5 154 ILE A C 1
ATOM 1154 O O . ILE A 1 154 ? -2.697 11.977 -7.871 1 95.5 154 ILE A O 1
ATOM 1158 N N . GLN A 1 155 ? -3.029 11.477 -10.039 1 95 155 GLN A N 1
ATOM 1159 C CA . GLN A 1 155 ? -4.395 11 -9.844 1 95 155 GLN A CA 1
ATOM 1160 C C . GLN A 1 155 ? -4.434 9.812 -8.883 1 95 155 GLN A C 1
ATOM 1162 O O . GLN A 1 155 ? -5.477 9.531 -8.281 1 95 155 GLN A O 1
ATOM 1167 N N . ALA A 1 156 ? -3.314 9.055 -8.734 1 97.12 156 ALA A N 1
ATOM 1168 C CA . ALA A 1 156 ? -3.238 7.926 -7.805 1 97.12 156 ALA A CA 1
ATOM 1169 C C . ALA A 1 156 ? -3.432 8.391 -6.367 1 97.12 156 ALA A C 1
ATOM 1171 O O . ALA A 1 156 ? -3.848 7.605 -5.508 1 97.12 156 ALA A O 1
ATOM 1172 N N . PHE A 1 157 ? -3.174 9.68 -6.117 1 96.88 157 PHE A N 1
ATOM 1173 C CA . PHE A 1 157 ? -3.279 10.273 -4.789 1 96.88 157 PHE A CA 1
ATOM 1174 C C . PHE A 1 157 ? -4.652 10.008 -4.184 1 96.88 157 PHE A C 1
ATOM 1176 O O . PHE A 1 157 ? -4.758 9.578 -3.033 1 96.88 157 PHE A O 1
ATOM 1183 N N . ALA A 1 158 ? -5.637 10.18 -5 1 94.94 158 ALA A N 1
ATOM 1184 C CA . ALA A 1 158 ? -7.016 10.078 -4.531 1 94.94 158 ALA A CA 1
ATOM 1185 C C . ALA A 1 158 ? -7.457 8.617 -4.445 1 94.94 158 ALA A C 1
ATOM 1187 O O . ALA A 1 158 ? -8.555 8.32 -3.963 1 94.94 158 ALA A O 1
ATOM 1188 N N . ARG A 1 159 ? -6.613 7.645 -4.852 1 96.88 159 ARG A N 1
ATOM 1189 C CA . ARG A 1 159 ? -6.961 6.23 -4.84 1 96.88 159 ARG A CA 1
ATOM 1190 C C . ARG A 1 159 ? -6.312 5.516 -3.658 1 96.88 159 ARG A C 1
ATOM 1192 O O . ARG A 1 159 ? -6.426 4.293 -3.527 1 96.88 159 ARG A O 1
ATOM 1199 N N . ILE A 1 160 ? -5.641 6.195 -2.84 1 98.06 160 ILE A N 1
ATOM 1200 C CA . ILE A 1 160 ? -4.977 5.641 -1.667 1 98.06 160 ILE A CA 1
ATOM 1201 C C . ILE A 1 160 ? -5.672 6.125 -0.399 1 98.06 160 ILE A C 1
ATOM 1203 O O . ILE A 1 160 ? -5.816 7.332 -0.186 1 98.06 160 ILE A O 1
ATOM 1207 N N . ASP A 1 161 ? -6.117 5.203 0.379 1 96.81 161 ASP A N 1
ATOM 1208 C CA . ASP A 1 161 ? -6.715 5.531 1.67 1 96.81 161 ASP A CA 1
ATOM 1209 C C . ASP A 1 161 ? -5.723 5.297 2.809 1 96.81 161 ASP A C 1
ATOM 1211 O O . ASP A 1 161 ? -5.078 4.246 2.871 1 96.81 161 ASP A O 1
ATOM 1215 N N . ILE A 1 162 ? -5.578 6.246 3.641 1 97.5 162 ILE A N 1
ATOM 1216 C CA . ILE A 1 162 ? -4.723 6.148 4.82 1 97.5 162 ILE A CA 1
ATOM 1217 C C . ILE A 1 162 ? -5.535 6.465 6.074 1 97.5 162 ILE A C 1
ATOM 1219 O O . ILE A 1 162 ? -6.105 7.551 6.195 1 97.5 162 ILE A O 1
ATOM 1223 N N . HIS A 1 163 ? -5.582 5.566 6.984 1 95.94 163 HIS A N 1
ATOM 1224 C CA . HIS A 1 163 ? -6.34 5.758 8.219 1 95.94 163 HIS A CA 1
ATOM 1225 C C . HIS A 1 163 ? -5.477 6.402 9.297 1 95.94 163 HIS A C 1
ATOM 1227 O O . HIS A 1 163 ? -4.273 6.141 9.383 1 95.94 163 HIS A O 1
ATOM 1233 N N . PRO A 1 164 ? -6.156 7.219 10.148 1 96.38 164 PRO A N 1
ATOM 1234 C CA . PRO A 1 164 ? -5.406 7.77 11.281 1 96.38 164 PRO A CA 1
ATOM 1235 C C . PRO A 1 164 ? -4.75 6.688 12.133 1 96.38 164 PRO A C 1
ATOM 1237 O O . PRO A 1 164 ? -5.297 5.59 12.281 1 96.38 164 PRO A O 1
ATOM 1240 N N . LEU A 1 165 ? -3.566 6.988 12.633 1 95.75 165 LEU A N 1
ATOM 1241 C CA . LEU A 1 165 ? -2.801 6.129 13.531 1 95.75 165 LEU A CA 1
ATOM 1242 C C . LEU A 1 165 ? -2.469 4.801 12.859 1 95.75 165 LEU A C 1
ATOM 1244 O O . LEU A 1 165 ? -2.438 3.758 13.508 1 95.75 165 LEU A O 1
ATOM 1248 N N . SER A 1 166 ? -2.348 4.77 11.578 1 95.94 166 SER A N 1
ATOM 1249 C CA . SER A 1 166 ? -1.842 3.635 10.812 1 95.94 166 SER A CA 1
ATOM 1250 C C . SER A 1 166 ? -0.362 3.807 10.484 1 95.94 166 SER A C 1
ATOM 1252 O O . SER A 1 166 ? 0.197 4.891 10.656 1 95.94 166 SER A O 1
ATOM 1254 N N . VAL A 1 167 ? 0.26 2.729 10.047 1 95.31 167 VAL A N 1
ATOM 1255 C CA . VAL A 1 167 ? 1.696 2.74 9.781 1 95.31 167 VAL A CA 1
ATOM 1256 C C . VAL A 1 167 ? 1.962 2.301 8.344 1 95.31 167 VAL A C 1
ATOM 1258 O O . VAL A 1 167 ? 1.377 1.325 7.867 1 95.31 167 VAL A O 1
ATOM 1261 N N . THR A 1 168 ? 2.703 3.043 7.652 1 97.5 168 THR A N 1
ATOM 1262 C CA . THR A 1 168 ? 3.23 2.713 6.332 1 97.5 168 THR A CA 1
ATOM 1263 C C . THR A 1 168 ? 4.742 2.529 6.387 1 97.5 168 THR A C 1
ATOM 1265 O O . THR A 1 168 ? 5.445 3.303 7.043 1 97.5 168 THR A O 1
ATOM 1268 N N . GLU A 1 169 ? 5.227 1.515 5.727 1 96.25 169 GLU A N 1
ATOM 1269 C CA . GLU A 1 169 ? 6.648 1.179 5.781 1 96.25 169 GLU A CA 1
ATOM 1270 C C . GLU A 1 169 ? 7.285 1.238 4.395 1 96.25 169 GLU A C 1
ATOM 1272 O O . GLU A 1 169 ? 6.777 0.637 3.447 1 96.25 169 GLU A O 1
ATOM 1277 N N . LEU A 1 170 ? 8.352 1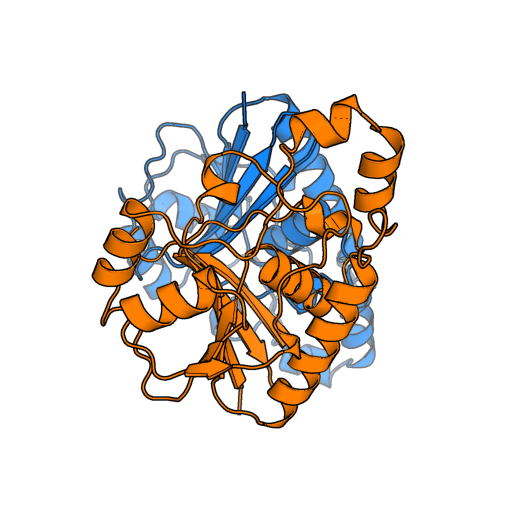.96 4.281 1 97.06 170 LEU A N 1
ATOM 1278 C CA . LEU A 1 170 ? 9.195 2.01 3.092 1 97.06 170 LEU A CA 1
ATOM 1279 C C . LEU A 1 170 ? 10.586 1.441 3.385 1 97.06 170 LEU A C 1
ATOM 1281 O O . LEU A 1 170 ? 11.07 1.532 4.512 1 97.06 170 LEU A O 1
ATOM 1285 N N . SER A 1 171 ? 11.188 0.852 2.428 1 95.94 171 SER A N 1
ATOM 1286 C CA . SER A 1 171 ? 12.562 0.366 2.531 1 95.94 171 SER A CA 1
ATOM 1287 C C . SER A 1 171 ? 13.422 0.887 1.384 1 95.94 171 SER A C 1
ATOM 1289 O O . SER A 1 171 ? 12.906 1.207 0.311 1 95.94 171 SER A O 1
ATOM 1291 N N . SER A 1 172 ? 14.688 0.992 1.618 1 94.81 172 SER A N 1
ATOM 1292 C CA . SER A 1 172 ? 15.602 1.476 0.584 1 94.81 172 SER A CA 1
ATOM 1293 C C . SER A 1 172 ? 16.969 0.814 0.699 1 94.81 172 SER A C 1
ATOM 1295 O O . SER A 1 172 ? 17.469 0.599 1.805 1 94.81 172 SER A O 1
ATOM 1297 N N . ASP A 1 173 ? 17.562 0.459 -0.446 1 88.94 173 ASP A N 1
ATOM 1298 C CA . ASP A 1 173 ? 18.922 -0.038 -0.484 1 88.94 173 ASP A CA 1
ATOM 1299 C C . ASP A 1 173 ? 19.922 1.102 -0.704 1 88.94 173 ASP A C 1
ATOM 1301 O O . ASP A 1 173 ? 21.094 0.862 -0.992 1 88.94 173 ASP A O 1
ATOM 1305 N N . GLY A 1 174 ? 19.453 2.291 -0.628 1 88.06 174 GLY A N 1
ATOM 1306 C CA . GLY A 1 174 ? 20.281 3.463 -0.845 1 88.06 174 GLY A CA 1
ATOM 1307 C C . GLY A 1 174 ? 20.047 4.129 -2.186 1 88.06 174 GLY A C 1
ATOM 1308 O O . GLY A 1 174 ? 20.453 5.273 -2.402 1 88.06 174 GLY A O 1
ATOM 1309 N N . ARG A 1 175 ? 19.484 3.432 -3.078 1 85.06 175 ARG A N 1
ATOM 1310 C CA . ARG A 1 175 ? 19.266 3.975 -4.414 1 85.06 175 ARG A CA 1
ATOM 1311 C C . ARG A 1 175 ? 17.797 4.352 -4.625 1 85.06 175 ARG A C 1
ATOM 1313 O O . ARG A 1 175 ? 17.5 5.414 -5.168 1 85.06 175 ARG A O 1
ATOM 1320 N N . ARG A 1 176 ? 16.891 3.572 -4.188 1 90.19 176 ARG A N 1
ATOM 1321 C CA . ARG A 1 176 ? 15.461 3.822 -4.371 1 90.19 176 ARG A CA 1
ATOM 1322 C C . ARG A 1 176 ? 14.656 3.299 -3.184 1 90.19 176 ARG A C 1
ATOM 1324 O O . ARG A 1 176 ? 15.148 2.475 -2.41 1 90.19 176 ARG A O 1
ATOM 1331 N N . TRP A 1 177 ? 13.484 3.889 -3.016 1 96.31 177 TRP A N 1
ATOM 1332 C CA . TRP A 1 177 ? 12.562 3.422 -1.984 1 96.31 177 TRP A CA 1
ATOM 1333 C C . TRP A 1 177 ? 11.578 2.406 -2.555 1 96.31 177 TRP A C 1
ATOM 1335 O O . TRP A 1 177 ? 11.164 2.52 -3.709 1 96.31 177 TRP A O 1
ATOM 1345 N N . ASN A 1 178 ? 11.242 1.471 -1.738 1 97.06 178 ASN A N 1
ATOM 1346 C CA . ASN A 1 178 ? 10.195 0.496 -2.031 1 97.06 178 ASN A CA 1
ATOM 1347 C C . ASN A 1 178 ? 9.062 0.566 -1.014 1 97.06 178 ASN A C 1
ATOM 1349 O O . ASN A 1 178 ? 9.297 0.839 0.165 1 97.06 178 ASN A O 1
ATOM 1353 N N . LEU A 1 179 ? 7.852 0.395 -1.485 1 98.44 179 LEU A N 1
ATOM 1354 C CA . LEU A 1 179 ? 6.676 0.335 -0.622 1 98.44 179 LEU A CA 1
ATOM 1355 C C . LEU A 1 179 ? 6.48 -1.072 -0.068 1 98.44 179 LEU A C 1
ATOM 1357 O O . LEU A 1 179 ? 6.137 -1.993 -0.811 1 98.44 179 LEU A O 1
ATOM 1361 N N . ARG A 1 180 ? 6.602 -1.272 1.236 1 97 180 ARG A N 1
ATOM 1362 C CA . ARG A 1 180 ? 6.559 -2.586 1.87 1 97 180 ARG A CA 1
ATOM 1363 C C . ARG A 1 180 ? 5.191 -2.852 2.49 1 97 180 ARG A C 1
ATOM 1365 O O . ARG A 1 180 ? 4.719 -3.988 2.496 1 97 180 ARG A O 1
ATOM 1372 N N . GLN A 1 181 ? 4.711 -1.878 3.08 1 97.44 181 GLN A N 1
ATOM 1373 C CA . GLN A 1 181 ? 3.402 -1.91 3.725 1 97.44 181 GLN A CA 1
ATOM 1374 C C . GLN A 1 181 ? 2.719 -0.549 3.65 1 97.44 181 GLN A C 1
ATOM 1376 O O . GLN A 1 181 ? 3.379 0.489 3.729 1 97.44 181 GLN A O 1
ATOM 1381 N N . LEU A 1 182 ? 1.45 -0.603 3.518 1 98.06 182 LEU A N 1
ATOM 1382 C CA . LEU A 1 182 ? 0.687 0.64 3.488 1 98.06 182 LEU A CA 1
ATOM 1383 C C . LEU A 1 182 ? -0.549 0.539 4.375 1 98.06 182 LEU A C 1
ATOM 1385 O O . LEU A 1 182 ? -1.355 -0.382 4.223 1 98.06 182 LEU A O 1
ATOM 1389 N N . GLY A 1 183 ? -0.641 1.518 5.379 1 96.38 183 GLY A N 1
ATOM 1390 C CA . GLY A 1 183 ? -1.885 1.731 6.098 1 96.38 183 GLY A CA 1
ATOM 1391 C C . GLY A 1 183 ? -2.191 0.631 7.098 1 96.38 183 GLY A C 1
ATOM 1392 O O . GLY A 1 183 ? -3.357 0.311 7.34 1 96.38 183 GLY A O 1
ATOM 1393 N N . ARG A 1 184 ? -1.22 -0.001 7.656 1 92.62 184 ARG A N 1
ATOM 1394 C CA . ARG A 1 184 ? -1.448 -1.033 8.664 1 92.62 184 ARG A CA 1
ATOM 1395 C C . ARG A 1 184 ? -1.968 -0.426 9.961 1 92.62 184 ARG A C 1
ATOM 1397 O O . ARG A 1 184 ? -1.312 0.432 10.562 1 92.62 184 ARG A O 1
ATOM 1404 N N . LEU A 1 185 ? -3.064 -0.904 10.367 1 87.56 185 LEU A N 1
ATOM 1405 C CA . LEU A 1 185 ? -3.6 -0.432 11.641 1 87.56 185 LEU A CA 1
ATOM 1406 C C . LEU A 1 185 ? -2.848 -1.056 12.812 1 87.56 185 LEU A C 1
ATOM 1408 O O . LEU A 1 185 ? -2.559 -2.254 12.805 1 87.56 185 LEU A O 1
ATOM 1412 N N . ILE A 1 186 ? -2.402 -0.327 13.789 1 77 186 ILE A N 1
ATOM 1413 C CA . ILE A 1 186 ? -1.614 -0.804 14.922 1 77 186 ILE A CA 1
ATOM 1414 C C . ILE A 1 186 ? -2.523 -1.509 15.922 1 77 186 ILE A C 1
ATOM 1416 O O . ILE A 1 186 ? -2.141 -2.521 16.516 1 77 186 ILE A O 1
ATOM 1420 N N . LEU A 1 187 ? -3.646 -0.969 16.391 1 63.16 187 LEU A N 1
ATOM 1421 C CA . LEU A 1 187 ? -4.488 -1.568 17.422 1 63.16 187 LEU A CA 1
ATOM 1422 C C . LEU A 1 187 ? -5.262 -2.758 16.859 1 63.16 187 LEU A C 1
ATOM 1424 O O . LEU A 1 187 ? -5.891 -3.504 17.609 1 63.16 187 LEU A O 1
ATOM 1428 N N . TRP A 1 188 ? -5.078 -3.139 15.492 1 51.97 188 TRP A N 1
ATOM 1429 C CA . TRP A 1 188 ? -5.828 -4.301 15.031 1 51.97 188 TRP A CA 1
ATOM 1430 C C . TRP A 1 188 ? -4.898 -5.332 14.398 1 51.97 188 TRP A C 1
ATOM 1432 O O . TRP A 1 188 ? -3.877 -4.977 13.805 1 51.97 188 TRP A O 1
ATOM 1442 N N . VAL B 1 1 ? -23.062 1.29 -1.784 1 63.25 1 VAL B N 1
ATOM 1443 C CA . VAL B 1 1 ? -22.5 0.11 -1.146 1 63.25 1 VAL B CA 1
ATOM 1444 C C . VAL B 1 1 ? -21.031 -0.026 -1.538 1 63.25 1 VAL B C 1
ATOM 1446 O O . VAL B 1 1 ? -20.672 0.157 -2.705 1 63.25 1 VAL B O 1
ATOM 1449 N N . THR B 1 2 ? -20.031 -0.038 -0.644 1 84.62 2 THR B N 1
ATOM 1450 C CA . THR B 1 2 ? -18.594 -0.144 -0.884 1 84.62 2 THR B CA 1
ATOM 1451 C C . THR B 1 2 ? -18.172 -1.606 -0.961 1 84.62 2 THR B C 1
ATOM 1453 O O . THR B 1 2 ? -18.562 -2.42 -0.123 1 84.62 2 THR B O 1
ATOM 1456 N N . ALA B 1 3 ? -17.812 -2.039 -2.094 1 88.5 3 ALA B N 1
ATOM 1457 C CA . ALA B 1 3 ? -17.234 -3.371 -2.238 1 88.5 3 ALA B CA 1
ATOM 1458 C C . ALA B 1 3 ? -15.828 -3.422 -1.646 1 88.5 3 ALA B C 1
ATOM 1460 O O . ALA B 1 3 ? -15.055 -2.48 -1.8 1 88.5 3 ALA B O 1
ATOM 1461 N N . MET B 1 4 ? -15.609 -4.531 -0.925 1 92.38 4 MET B N 1
ATOM 1462 C CA . MET B 1 4 ? -14.273 -4.766 -0.385 1 92.38 4 MET B CA 1
ATOM 1463 C C . MET B 1 4 ? -13.625 -5.977 -1.043 1 92.38 4 MET B C 1
ATOM 1465 O O . MET B 1 4 ? -14.305 -6.965 -1.338 1 92.38 4 MET B O 1
ATOM 1469 N N . LEU B 1 5 ? -12.438 -5.875 -1.346 1 94.62 5 LEU B N 1
ATOM 1470 C CA . LEU B 1 5 ? -11.648 -6.996 -1.842 1 94.62 5 LEU B CA 1
ATOM 1471 C C . LEU B 1 5 ? -10.414 -7.223 -0.972 1 94.62 5 LEU B C 1
ATOM 1473 O O . LEU B 1 5 ? -9.578 -6.328 -0.84 1 94.62 5 LEU B O 1
ATOM 1477 N N . MET B 1 6 ? -10.375 -8.383 -0.347 1 95.12 6 MET B N 1
ATOM 1478 C CA . MET B 1 6 ? -9.219 -8.805 0.432 1 95.12 6 MET B CA 1
ATOM 1479 C C . MET B 1 6 ? -8.344 -9.773 -0.365 1 95.12 6 MET B C 1
ATOM 1481 O O . MET B 1 6 ? -8.805 -10.852 -0.751 1 95.12 6 MET B O 1
ATOM 1485 N N . LEU B 1 7 ? -7.184 -9.328 -0.65 1 96.75 7 LEU B N 1
ATOM 1486 C CA . LEU B 1 7 ? -6.207 -10.156 -1.353 1 96.75 7 LEU B CA 1
ATOM 1487 C C . LEU B 1 7 ? -5.254 -10.82 -0.37 1 96.75 7 LEU B C 1
ATOM 1489 O O . LEU B 1 7 ? -4.547 -10.141 0.379 1 96.75 7 LEU B O 1
ATOM 1493 N N . ILE B 1 8 ? -5.227 -12.125 -0.366 1 96.06 8 ILE B N 1
ATOM 1494 C CA . ILE B 1 8 ? -4.32 -12.906 0.463 1 96.06 8 ILE B CA 1
ATOM 1495 C C . ILE B 1 8 ? -3.176 -13.445 -0.393 1 96.06 8 ILE B C 1
ATOM 1497 O O . ILE B 1 8 ? -3.406 -14.172 -1.365 1 96.06 8 ILE B O 1
ATOM 1501 N N . CYS B 1 9 ? -2.02 -13.07 -0.012 1 97.88 9 CYS B N 1
ATOM 1502 C CA . CYS B 1 9 ? -0.863 -13.586 -0.736 1 97.88 9 CYS B CA 1
ATOM 1503 C C . CYS B 1 9 ? -0.589 -15.031 -0.364 1 97.88 9 CYS B C 1
ATOM 1505 O O . CYS B 1 9 ? -0.578 -15.383 0.818 1 97.88 9 CYS B O 1
ATOM 1507 N N . GLN B 1 10 ? -0.346 -15.82 -1.323 1 97.94 10 GLN B N 1
ATOM 1508 C CA . GLN B 1 10 ? 0.011 -17.203 -1.076 1 97.94 10 GLN B CA 1
ATOM 1509 C C . GLN B 1 10 ? 1.259 -17.312 -0.202 1 97.94 10 GLN B C 1
ATOM 1511 O O . GLN B 1 10 ? 2.08 -16.391 -0.176 1 97.94 10 GLN B O 1
ATOM 1516 N N . GLY B 1 11 ? 1.392 -18.438 0.499 1 97.06 11 GLY B N 1
ATOM 1517 C CA . GLY B 1 11 ? 2.58 -18.688 1.301 1 97.06 11 GLY B CA 1
ATOM 1518 C C . GLY B 1 11 ? 3.824 -18.922 0.466 1 97.06 11 GLY B C 1
ATOM 1519 O O . GLY B 1 11 ? 3.746 -19.047 -0.758 1 97.06 11 GLY B O 1
ATOM 1520 N N . GLU B 1 12 ? 4.895 -18.984 1.138 1 97.12 12 GLU B N 1
ATOM 1521 C CA . GLU B 1 12 ? 6.188 -19.188 0.495 1 97.12 12 GLU B CA 1
ATOM 1522 C C . GLU B 1 12 ? 6.25 -20.547 -0.2 1 97.12 12 GLU B C 1
ATOM 1524 O O . GLU B 1 12 ? 5.93 -21.562 0.401 1 97.12 12 GLU B O 1
ATOM 1529 N N . SER B 1 13 ? 6.527 -20.531 -1.467 1 96.62 13 SER B N 1
ATOM 1530 C CA . SER B 1 13 ? 6.754 -21.766 -2.217 1 96.62 13 SER B CA 1
ATOM 1531 C C . SER B 1 13 ? 8.227 -22.172 -2.186 1 96.62 13 SER B C 1
ATOM 1533 O O . SER B 1 13 ? 9.07 -21.406 -1.717 1 96.62 13 SER B O 1
ATOM 1535 N N . THR B 1 14 ? 8.578 -23.344 -2.68 1 93 14 THR B N 1
ATOM 1536 C CA . THR B 1 14 ? 9.961 -23.797 -2.76 1 93 14 THR B CA 1
ATOM 1537 C C . THR B 1 14 ? 10.781 -22.875 -3.65 1 93 14 THR B C 1
ATOM 1539 O O . THR B 1 14 ? 11.906 -22.516 -3.305 1 93 14 THR B O 1
ATOM 1542 N N . ALA B 1 15 ? 10.203 -22.5 -4.777 1 93.62 15 ALA B N 1
ATOM 1543 C CA . ALA B 1 15 ? 10.898 -21.594 -5.695 1 93.62 15 ALA B CA 1
ATOM 1544 C C . ALA B 1 15 ? 11.219 -20.266 -5.023 1 93.62 15 ALA B C 1
ATOM 1546 O O . ALA B 1 15 ? 12.352 -19.766 -5.113 1 93.62 15 ALA B O 1
ATOM 1547 N N . SER B 1 16 ? 10.18 -19.688 -4.391 1 92.69 16 SER B N 1
ATOM 1548 C CA . SER B 1 16 ? 10.383 -18.391 -3.77 1 92.69 16 SER B CA 1
ATOM 1549 C C . SER B 1 16 ? 11.414 -18.469 -2.643 1 92.69 16 SER B C 1
ATOM 1551 O O . SER B 1 16 ? 12.227 -17.562 -2.475 1 92.69 16 SER B O 1
ATOM 1553 N N . ARG B 1 17 ? 11.43 -19.516 -1.897 1 92.56 17 ARG B N 1
ATOM 1554 C CA . ARG B 1 17 ? 12.414 -19.719 -0.837 1 92.56 17 ARG B CA 1
ATOM 1555 C C . ARG B 1 17 ? 13.828 -19.781 -1.406 1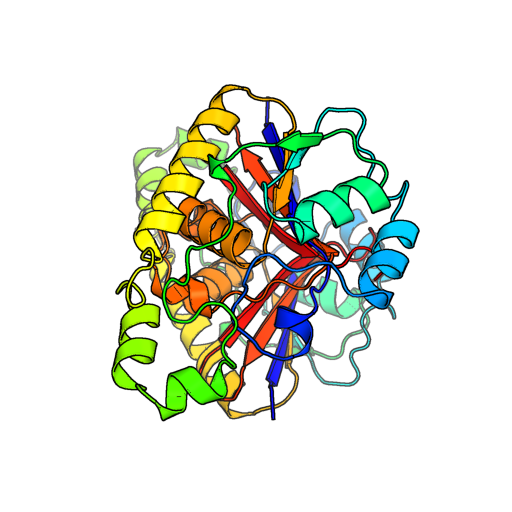 92.56 17 ARG B C 1
ATOM 1557 O O . ARG B 1 17 ? 14.766 -19.266 -0.798 1 92.56 17 ARG B O 1
ATOM 1564 N N . GLU B 1 18 ? 13.938 -20.328 -2.506 1 93.62 18 GLU B N 1
ATOM 1565 C CA . GLU B 1 18 ? 15.25 -20.594 -3.1 1 93.62 18 GLU B CA 1
ATOM 1566 C C . GLU B 1 18 ? 15.656 -19.453 -4.035 1 93.62 18 GLU B C 1
ATOM 1568 O O . GLU B 1 18 ? 16.703 -19.531 -4.691 1 93.62 18 GLU B O 1
ATOM 1573 N N . GLY B 1 19 ? 14.828 -18.438 -4.168 1 93.5 19 GLY B N 1
ATOM 1574 C CA . GLY B 1 19 ? 15.148 -17.312 -5.023 1 93.5 19 GLY B CA 1
ATOM 1575 C C . GLY B 1 19 ? 15.023 -17.625 -6.504 1 93.5 19 GLY B C 1
ATOM 1576 O O . GLY B 1 19 ? 15.812 -17.141 -7.316 1 93.5 19 GLY B O 1
ATOM 1577 N N . ARG B 1 20 ? 14.141 -18.562 -6.828 1 95.75 20 ARG B N 1
ATOM 1578 C CA . ARG B 1 20 ? 13.883 -18.938 -8.219 1 95.75 20 ARG B CA 1
ATOM 1579 C C . ARG B 1 20 ? 12.602 -18.281 -8.727 1 95.75 20 ARG B C 1
ATOM 1581 O O . ARG B 1 20 ? 11.703 -17.953 -7.938 1 95.75 20 ARG B O 1
ATOM 1588 N N . PHE B 1 21 ? 12.617 -18.031 -10.055 1 95.62 21 PHE B N 1
ATOM 1589 C CA . PHE B 1 21 ? 11.344 -17.641 -10.648 1 95.62 21 PHE B CA 1
ATOM 1590 C C . PHE B 1 21 ? 10.305 -18.734 -10.438 1 95.62 21 PHE B C 1
ATOM 1592 O O . PHE B 1 21 ? 10.625 -19.922 -10.469 1 95.62 21 PHE B O 1
ATOM 1599 N N . PRO B 1 22 ? 9.133 -18.266 -10.203 1 94.31 22 PRO B N 1
ATOM 1600 C CA . PRO B 1 22 ? 8.078 -19.234 -9.883 1 94.31 22 PRO B CA 1
ATOM 1601 C C . PRO B 1 22 ? 7.859 -20.266 -11 1 94.31 22 PRO B C 1
ATOM 1603 O O . PRO B 1 22 ? 7.949 -19.922 -12.18 1 94.31 22 PRO B O 1
ATOM 1606 N N . ARG B 1 23 ? 7.738 -21.484 -10.461 1 91.12 23 ARG B N 1
ATOM 1607 C CA . ARG B 1 23 ? 7.211 -22.609 -11.234 1 91.12 23 ARG B CA 1
ATOM 1608 C C . ARG B 1 23 ? 6.105 -23.328 -10.469 1 91.12 23 ARG B C 1
ATOM 1610 O O . ARG B 1 23 ? 5.988 -23.172 -9.25 1 91.12 23 ARG B O 1
ATOM 1617 N N . ASP B 1 24 ? 4.926 -23.562 -11.055 1 94.81 24 ASP B N 1
ATOM 1618 C CA . ASP B 1 24 ? 3.812 -24.172 -10.32 1 94.81 24 ASP B CA 1
ATOM 1619 C C . ASP B 1 24 ? 4.305 -25.219 -9.328 1 94.81 24 ASP B C 1
ATOM 1621 O O . ASP B 1 24 ? 4.336 -26.406 -9.648 1 94.81 24 ASP B O 1
ATOM 1625 N N . GLU B 1 25 ? 4.816 -24.75 -8.086 1 95.44 25 GLU B N 1
ATOM 1626 C CA . GLU B 1 25 ? 5.395 -25.594 -7.039 1 95.44 25 GLU B CA 1
ATOM 1627 C C . GLU B 1 25 ? 4.594 -25.484 -5.746 1 95.44 25 GLU B C 1
ATOM 1629 O O . GLU B 1 25 ? 3.846 -24.531 -5.543 1 95.44 25 GLU B O 1
ATOM 1634 N N . PRO B 1 26 ? 4.848 -26.453 -4.898 1 96.75 26 PRO B N 1
ATOM 1635 C CA . PRO B 1 26 ? 4.094 -26.469 -3.645 1 96.75 26 PRO B CA 1
ATOM 1636 C C . PRO B 1 26 ? 4.629 -25.469 -2.623 1 96.75 26 PRO B C 1
ATOM 1638 O O . PRO B 1 26 ? 5.75 -24.969 -2.773 1 96.75 26 PRO B O 1
ATOM 1641 N N . LEU B 1 27 ? 3.814 -25.203 -1.609 1 97.44 27 LEU B N 1
ATOM 1642 C CA . LEU B 1 27 ? 4.277 -24.469 -0.434 1 97.44 27 LEU B CA 1
ATOM 1643 C C . LEU B 1 27 ? 5.402 -25.219 0.265 1 97.44 27 LEU B C 1
ATOM 1645 O O . LEU B 1 27 ? 5.469 -26.453 0.198 1 97.44 27 LEU B O 1
ATOM 1649 N N . THR B 1 28 ? 6.242 -24.469 0.913 1 97.38 28 THR B N 1
ATOM 1650 C CA . THR B 1 28 ? 7.141 -25.109 1.865 1 97.38 28 THR B CA 1
ATOM 1651 C C . THR B 1 28 ? 6.359 -25.656 3.057 1 97.38 28 THR B C 1
ATOM 1653 O O . THR B 1 28 ? 5.254 -25.203 3.346 1 97.38 28 THR B O 1
ATOM 1656 N N . GLU B 1 29 ? 6.953 -26.641 3.699 1 95.94 29 GLU B N 1
ATOM 1657 C CA . GLU B 1 29 ? 6.32 -27.172 4.902 1 95.94 29 GLU B CA 1
ATOM 1658 C C . GLU B 1 29 ? 6.105 -26.062 5.945 1 95.94 29 GLU B C 1
ATOM 1660 O O . GLU B 1 29 ? 5.055 -26.016 6.586 1 95.94 29 GLU B O 1
ATOM 1665 N N . GLN B 1 30 ? 7.039 -25.281 6.043 1 95.88 30 GLN B N 1
ATOM 1666 C CA . GLN B 1 30 ? 6.953 -24.188 6.992 1 95.88 30 GLN B CA 1
ATOM 1667 C C . GLN B 1 30 ? 5.789 -23.25 6.652 1 95.88 30 GLN B C 1
ATOM 1669 O O . GLN B 1 30 ? 5.031 -22.859 7.539 1 95.88 30 GLN B O 1
ATOM 1674 N N . ALA B 1 31 ? 5.648 -22.891 5.43 1 95.75 31 ALA B N 1
ATOM 1675 C CA . ALA B 1 31 ? 4.582 -21.984 5 1 95.75 31 ALA B CA 1
ATOM 1676 C C . ALA B 1 31 ? 3.211 -22.625 5.195 1 95.75 31 ALA B C 1
ATOM 1678 O O . ALA B 1 31 ? 2.242 -21.938 5.52 1 95.75 31 ALA B O 1
ATOM 1679 N N . GLN B 1 32 ? 3.154 -23.891 4.918 1 95.12 32 GLN B N 1
ATOM 1680 C CA . GLN B 1 32 ? 1.901 -24.594 5.172 1 95.12 32 GLN B CA 1
ATOM 1681 C C . GLN B 1 32 ? 1.507 -24.5 6.641 1 95.12 32 GLN B C 1
ATOM 1683 O O . GLN B 1 32 ? 0.348 -24.234 6.961 1 95.12 32 GLN B O 1
ATOM 1688 N N . GLY B 1 33 ? 2.477 -24.766 7.473 1 94.62 33 GLY B N 1
ATOM 1689 C CA . GLY B 1 33 ? 2.236 -24.641 8.898 1 94.62 33 GLY B CA 1
ATOM 1690 C C . GLY B 1 33 ? 1.81 -23.234 9.312 1 94.62 33 GLY B C 1
ATOM 1691 O O . GLY B 1 33 ? 0.881 -23.078 10.102 1 94.62 33 GLY B O 1
ATOM 1692 N N . GLN B 1 34 ? 2.441 -22.266 8.789 1 93.81 34 GLN B N 1
ATOM 1693 C CA . GLN B 1 34 ? 2.109 -20.875 9.086 1 93.81 34 GLN B CA 1
ATOM 1694 C C . GLN B 1 34 ? 0.688 -20.547 8.641 1 93.81 34 GLN B C 1
ATOM 1696 O O . GLN B 1 34 ? -0.057 -19.891 9.375 1 93.81 34 GLN B O 1
ATOM 1701 N N . ALA B 1 35 ? 0.338 -20.969 7.465 1 93.81 35 ALA B N 1
ATOM 1702 C CA . ALA B 1 35 ? -1.007 -20.734 6.949 1 93.81 35 ALA B CA 1
ATOM 1703 C C . ALA B 1 35 ? -2.061 -21.391 7.836 1 93.81 35 ALA B C 1
ATOM 1705 O O . ALA B 1 35 ? -3.113 -20.797 8.102 1 93.81 35 ALA B O 1
ATOM 1706 N N . CYS B 1 36 ? -1.783 -22.547 8.305 1 93.19 36 CYS B N 1
ATOM 1707 C CA . CYS B 1 36 ? -2.711 -23.266 9.172 1 93.19 36 CYS B CA 1
ATOM 1708 C C . CYS B 1 36 ? -2.959 -22.5 10.469 1 93.19 36 CYS B C 1
ATOM 1710 O O . CYS B 1 36 ? -4.07 -22.516 11 1 93.19 36 CYS B O 1
ATOM 1712 N N . LEU B 1 37 ? -1.954 -21.812 10.898 1 90.25 37 LEU B N 1
ATOM 1713 C CA . LEU B 1 37 ? -2.068 -21.047 12.133 1 90.25 37 LEU B CA 1
ATOM 1714 C C . LEU B 1 37 ? -2.98 -19.828 11.938 1 90.25 37 LEU B C 1
ATOM 1716 O O . LEU B 1 37 ? -3.484 -19.266 12.914 1 90.25 37 LEU B O 1
ATOM 1720 N N . LEU B 1 38 ? -3.166 -19.516 10.758 1 87.25 38 LEU B N 1
ATOM 1721 C CA . LEU B 1 38 ? -3.969 -18.328 10.469 1 87.25 38 LEU B CA 1
ATOM 1722 C C . LEU B 1 38 ? -5.43 -18.703 10.242 1 87.25 38 LEU B C 1
ATOM 1724 O O . LEU B 1 38 ? -6.27 -17.828 10.008 1 87.25 38 LEU B O 1
ATOM 1728 N N . ARG B 1 39 ? -5.629 -19.938 10.375 1 85 39 ARG B N 1
ATOM 1729 C CA . ARG B 1 39 ? -7 -20.406 10.25 1 85 39 ARG B CA 1
ATOM 1730 C C . ARG B 1 39 ? -7.914 -19.734 11.258 1 85 39 ARG B C 1
ATOM 1732 O O . ARG B 1 39 ? -7.586 -19.641 12.445 1 85 39 ARG B O 1
ATOM 1739 N N . GLY B 1 40 ? -9.023 -19.188 10.852 1 79.06 40 GLY B N 1
ATOM 1740 C CA . GLY B 1 40 ? -9.984 -18.578 11.75 1 79.06 40 GLY B CA 1
ATOM 1741 C C . GLY B 1 40 ? -9.758 -17.094 11.945 1 79.06 40 GLY B C 1
ATOM 1742 O O . GLY B 1 40 ? -10.656 -16.375 12.383 1 79.06 40 GLY B O 1
ATOM 1743 N N . ILE B 1 41 ? -8.547 -16.703 11.688 1 75.88 41 ILE B N 1
ATOM 1744 C CA . ILE B 1 41 ? -8.242 -15.289 11.828 1 75.88 41 ILE B CA 1
ATOM 1745 C C . ILE B 1 41 ? -8.875 -14.5 10.688 1 75.88 41 ILE B C 1
ATOM 1747 O O . ILE B 1 41 ? -9.312 -13.359 10.875 1 75.88 41 ILE B O 1
ATOM 1751 N N . LEU B 1 42 ? -8.938 -15.172 9.633 1 74.38 42 LEU B N 1
ATOM 1752 C CA . LEU B 1 42 ? -9.539 -14.508 8.477 1 74.38 42 LEU B CA 1
ATOM 1753 C C . LEU B 1 42 ? -11.016 -14.891 8.344 1 74.38 42 LEU B C 1
ATOM 1755 O O . LEU B 1 42 ? -11.359 -16.062 8.422 1 74.38 42 LEU B O 1
ATOM 1759 N N . SER B 1 43 ? -11.852 -14.062 8.844 1 65.5 43 SER B N 1
ATOM 1760 C CA . SER B 1 43 ? -13.273 -14.383 8.797 1 65.5 43 SER B CA 1
ATOM 1761 C C . SER B 1 43 ? -13.805 -14.32 7.367 1 65.5 43 SER B C 1
ATOM 1763 O O . SER B 1 43 ? -13.914 -13.242 6.785 1 65.5 43 SER B O 1
ATOM 1765 N N . THR B 1 44 ? -13.719 -15.461 6.738 1 63.09 44 THR B N 1
ATOM 1766 C CA . THR B 1 44 ? -14.398 -15.438 5.445 1 63.09 44 THR B CA 1
ATOM 1767 C C . THR B 1 44 ? -15.617 -16.359 5.457 1 63.09 44 THR B C 1
ATOM 1769 O O . THR B 1 44 ? -15.508 -17.531 5.812 1 63.09 44 THR B O 1
ATOM 1772 N N . ASN B 1 45 ? -16.703 -15.758 5.465 1 62.84 45 ASN B N 1
ATOM 1773 C CA . ASN B 1 45 ? -17.922 -16.562 5.41 1 62.84 45 ASN B CA 1
ATOM 1774 C C . ASN B 1 45 ? -18.359 -16.812 3.975 1 62.84 45 ASN B C 1
ATOM 1776 O O . ASN B 1 45 ? -19.438 -17.391 3.742 1 62.84 45 ASN B O 1
ATOM 1780 N N . GLN B 1 46 ? -17.609 -16.391 3.076 1 75.88 46 GLN B N 1
ATOM 1781 C CA . GLN B 1 46 ? -18.047 -16.484 1.691 1 75.88 46 GLN B CA 1
ATOM 1782 C C . GLN B 1 46 ? -17 -17.172 0.819 1 75.88 46 GLN B C 1
ATOM 1784 O O . GLN B 1 46 ? -15.875 -17.406 1.263 1 75.88 46 GLN B O 1
ATOM 1789 N N . THR B 1 47 ? -17.422 -17.609 -0.326 1 82.75 47 THR B N 1
ATOM 1790 C CA . THR B 1 47 ? -16.531 -18.203 -1.326 1 82.75 47 THR B CA 1
ATOM 1791 C C . THR B 1 47 ? -15.43 -17.219 -1.723 1 82.75 47 THR B C 1
ATOM 1793 O O . THR B 1 47 ? -15.695 -16.047 -1.959 1 82.75 47 THR B O 1
ATOM 1796 N N . VAL B 1 48 ? -14.211 -17.734 -1.726 1 93.12 48 VAL B N 1
ATOM 1797 C CA . VAL B 1 48 ? -13.008 -16.969 -2.02 1 93.12 48 VAL B CA 1
ATOM 1798 C C . VAL B 1 48 ? -12.461 -17.359 -3.391 1 93.12 48 VAL B C 1
ATOM 1800 O O . VAL B 1 48 ? -12.383 -18.547 -3.715 1 93.12 48 VAL B O 1
ATOM 1803 N N . TRP B 1 49 ? -12.156 -16.406 -4.176 1 96.75 49 TRP B N 1
ATOM 1804 C CA . TRP B 1 49 ? -11.453 -16.688 -5.422 1 96.75 49 TRP B CA 1
ATOM 1805 C C . TRP B 1 49 ? -10.031 -17.172 -5.145 1 96.75 49 TRP B C 1
ATOM 1807 O O . TRP B 1 49 ? -9.438 -16.828 -4.125 1 96.75 49 TRP B O 1
ATOM 1817 N N . CYS B 1 50 ? -9.555 -18 -6.086 1 98.06 50 CYS B N 1
ATOM 1818 C CA . CYS B 1 50 ? -8.211 -18.531 -5.902 1 98.06 50 CYS B CA 1
ATOM 1819 C C . CYS B 1 50 ? -7.492 -18.672 -7.238 1 98.06 50 CYS B C 1
ATOM 1821 O O . CYS B 1 50 ? -8.086 -19.109 -8.227 1 98.06 50 CYS B O 1
ATOM 1823 N N . ALA B 1 51 ? -6.289 -18.219 -7.262 1 98.56 51 ALA B N 1
ATOM 1824 C CA . ALA B 1 51 ? -5.438 -18.5 -8.422 1 98.56 51 ALA B CA 1
ATOM 1825 C C . ALA B 1 51 ? -5.266 -20 -8.633 1 98.56 51 ALA B C 1
ATOM 1827 O O . ALA B 1 51 ? -5.348 -20.781 -7.688 1 98.56 51 ALA B O 1
ATOM 1828 N N . PRO B 1 52 ? -4.988 -20.453 -9.859 1 98.31 52 PRO B N 1
ATOM 1829 C CA . PRO B 1 52 ? -4.902 -21.875 -10.148 1 98.31 52 PRO B CA 1
ATOM 1830 C C . PRO B 1 52 ? -3.6 -22.5 -9.648 1 98.31 52 PRO B C 1
ATOM 1832 O O . PRO B 1 52 ? -3.494 -23.734 -9.547 1 98.31 52 PRO B O 1
ATOM 1835 N N . GLN B 1 53 ? -2.629 -21.766 -9.359 1 97.75 53 GLN B N 1
ATOM 1836 C CA . GLN B 1 53 ? -1.327 -22.297 -8.969 1 97.75 53 GLN B CA 1
ATOM 1837 C C . GLN B 1 53 ? -1.436 -23.109 -7.684 1 97.75 53 GLN B C 1
ATOM 1839 O O . GLN B 1 53 ? -2.242 -22.797 -6.805 1 97.75 53 GLN B O 1
ATOM 1844 N N . LEU B 1 54 ? -0.623 -24.109 -7.602 1 97.94 54 LEU B N 1
ATOM 1845 C CA . LEU B 1 54 ? -0.656 -25.062 -6.5 1 97.94 54 LEU B CA 1
ATOM 1846 C C . LEU B 1 54 ? -0.456 -24.359 -5.16 1 97.94 54 LEU B C 1
ATOM 1848 O O . LEU B 1 54 ? -1.18 -24.641 -4.199 1 97.94 54 LEU B O 1
ATOM 1852 N N . ALA B 1 55 ? 0.47 -23.484 -5.039 1 97.81 55 ALA B N 1
ATOM 1853 C CA . ALA B 1 55 ? 0.772 -22.812 -3.785 1 97.81 55 ALA B CA 1
ATOM 1854 C C . ALA B 1 55 ? -0.43 -22 -3.295 1 97.81 55 ALA B C 1
ATOM 1856 O O . ALA B 1 55 ? -0.711 -21.969 -2.094 1 97.81 55 ALA B O 1
ATOM 1857 N N . ALA B 1 56 ? -1.082 -21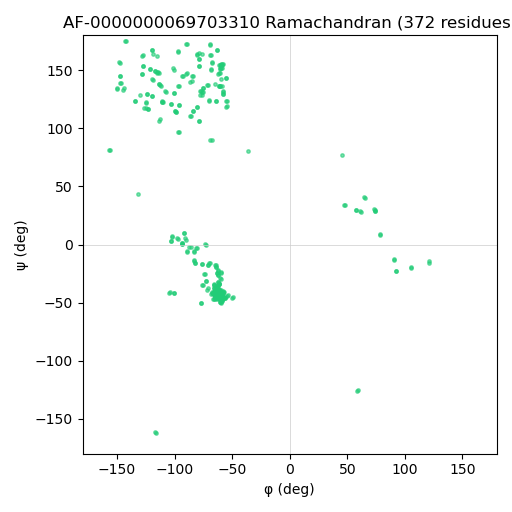.359 -4.188 1 97.88 56 ALA B N 1
ATOM 1858 C CA . ALA B 1 56 ? -2.277 -20.594 -3.826 1 97.88 56 ALA B CA 1
ATOM 1859 C C . ALA B 1 56 ? -3.379 -21.531 -3.314 1 97.88 56 ALA B C 1
ATOM 1861 O O . ALA B 1 56 ? -4 -21.25 -2.285 1 97.88 56 ALA B O 1
ATOM 1862 N N . ARG B 1 57 ? -3.566 -22.609 -4.047 1 97.81 57 ARG B N 1
ATOM 1863 C CA . ARG B 1 57 ? -4.594 -23.562 -3.652 1 97.81 57 ARG B CA 1
ATOM 1864 C C . ARG B 1 57 ? -4.266 -24.203 -2.303 1 97.81 57 ARG B C 1
ATOM 1866 O O . ARG B 1 57 ? -5.152 -24.391 -1.47 1 97.81 57 ARG B O 1
ATOM 1873 N N . GLN B 1 58 ? -3.051 -24.516 -2.09 1 97.69 58 GLN B N 1
ATOM 1874 C CA . GLN B 1 58 ? -2.623 -25.078 -0.814 1 97.69 58 GLN B CA 1
ATOM 1875 C C . GLN B 1 58 ? -2.801 -24.062 0.318 1 97.69 58 GLN B C 1
ATOM 1877 O O . GLN B 1 58 ? -3.16 -24.438 1.437 1 97.69 58 GLN B O 1
ATOM 1882 N N . THR B 1 59 ? -2.488 -22.812 0.057 1 96.81 59 THR B N 1
ATOM 1883 C CA . THR B 1 59 ? -2.713 -21.766 1.047 1 96.81 59 THR B CA 1
ATOM 1884 C C . THR B 1 59 ? -4.188 -21.703 1.432 1 96.81 59 THR B C 1
ATOM 1886 O O . THR B 1 59 ? -4.523 -21.656 2.617 1 96.81 59 THR B O 1
ATOM 1889 N N . ALA B 1 60 ? -5.023 -21.688 0.418 1 95.38 60 ALA B N 1
ATOM 1890 C CA . ALA B 1 60 ? -6.465 -21.625 0.661 1 95.38 60 ALA B CA 1
ATOM 1891 C C . ALA B 1 60 ? -6.926 -22.812 1.5 1 95.38 60 ALA B C 1
ATOM 1893 O O . ALA B 1 60 ? -7.711 -22.656 2.436 1 95.38 60 ALA B O 1
ATOM 1894 N N . ALA B 1 61 ? -6.465 -23.969 1.142 1 94.5 61 ALA B N 1
ATOM 1895 C CA . ALA B 1 61 ? -6.82 -25.188 1.868 1 94.5 61 ALA B CA 1
ATOM 1896 C C . ALA B 1 61 ? -6.363 -25.109 3.322 1 94.5 61 ALA B C 1
ATOM 1898 O O . ALA B 1 61 ? -7.121 -25.438 4.238 1 94.5 61 ALA B O 1
ATOM 1899 N N . ALA B 1 62 ? -5.137 -24.672 3.531 1 94.5 62 ALA B N 1
ATOM 1900 C CA . ALA B 1 62 ? -4.582 -24.562 4.879 1 94.5 62 ALA B CA 1
ATOM 1901 C C . ALA B 1 62 ? -5.383 -23.578 5.723 1 94.5 62 ALA B C 1
ATOM 1903 O O . ALA B 1 62 ? -5.527 -23.766 6.934 1 94.5 62 ALA B O 1
ATOM 1904 N N . LEU B 1 63 ? -5.891 -22.578 5.094 1 92.38 63 LEU B N 1
ATOM 1905 C CA . LEU B 1 63 ? -6.684 -21.562 5.77 1 92.38 63 LEU B CA 1
ATOM 1906 C C . LEU B 1 63 ? -8.133 -22.016 5.934 1 92.38 63 LEU B C 1
ATOM 1908 O O . LEU B 1 63 ? -8.945 -21.312 6.531 1 92.38 63 LEU B O 1
ATOM 1912 N N . ALA B 1 64 ? -8.484 -23.156 5.352 1 90.88 64 ALA B N 1
ATOM 1913 C CA . ALA B 1 64 ? -9.812 -23.75 5.391 1 90.88 64 ALA B CA 1
ATOM 1914 C C . ALA B 1 64 ? -10.828 -22.875 4.66 1 90.88 64 ALA B C 1
ATOM 1916 O O . ALA B 1 64 ? -11.945 -22.688 5.137 1 90.88 64 ALA B O 1
ATOM 1917 N N . LEU B 1 65 ? -10.367 -22.375 3.59 1 91.44 65 LEU B N 1
ATOM 1918 C CA . LEU B 1 65 ? -11.258 -21.547 2.773 1 91.44 65 LEU B CA 1
ATOM 1919 C C . LEU B 1 65 ? -11.875 -22.375 1.648 1 91.44 65 LEU B C 1
ATOM 1921 O O . LEU B 1 65 ? -11.203 -23.203 1.044 1 91.44 65 LEU B O 1
ATOM 1925 N N . SER B 1 66 ? -13.172 -22.188 1.425 1 90.94 66 SER B N 1
ATOM 1926 C CA . SER B 1 66 ? -13.805 -22.703 0.214 1 90.94 66 SER B CA 1
ATOM 1927 C C . SER B 1 66 ? -13.555 -21.781 -0.975 1 90.94 66 SER B C 1
ATOM 1929 O O . SER B 1 66 ? -13.922 -20.609 -0.938 1 90.94 66 SER B O 1
ATOM 1931 N N . THR B 1 67 ? -12.859 -22.375 -2.008 1 93.94 67 THR B N 1
ATOM 1932 C CA . THR B 1 67 ? -12.398 -21.469 -3.045 1 93.94 67 THR B CA 1
ATOM 1933 C C . THR B 1 67 ? -12.961 -21.859 -4.406 1 93.94 67 THR B C 1
ATOM 1935 O O . THR B 1 67 ? -13.352 -23.016 -4.609 1 93.94 67 THR B O 1
ATOM 1938 N N . GLU B 1 68 ? -13.117 -20.891 -5.219 1 95.5 68 GLU B N 1
ATOM 1939 C CA . GLU B 1 68 ? -13.336 -21.047 -6.656 1 95.5 68 GLU B CA 1
ATOM 1940 C C . GLU B 1 68 ? -12.125 -20.562 -7.453 1 95.5 68 GLU B C 1
ATOM 1942 O O . GLU B 1 68 ? -11.711 -19.406 -7.32 1 95.5 68 GLU B O 1
ATOM 1947 N N . VAL B 1 69 ? -11.625 -21.484 -8.258 1 97.75 69 VAL B N 1
ATOM 1948 C CA . VAL B 1 69 ? -10.438 -21.156 -9.031 1 97.75 69 VAL B CA 1
ATOM 1949 C C . VAL B 1 69 ? -10.82 -20.266 -10.219 1 97.75 69 VAL B C 1
ATOM 1951 O O . VAL B 1 69 ? -11.82 -20.531 -10.891 1 97.75 69 VAL B O 1
ATOM 1954 N N . ASP B 1 70 ? -10.133 -19.234 -10.422 1 97.88 70 ASP B N 1
ATOM 1955 C CA . ASP B 1 70 ? -10.312 -18.344 -11.555 1 97.88 70 ASP B CA 1
ATOM 1956 C C . ASP B 1 70 ? -9 -18.141 -12.312 1 97.88 70 ASP B C 1
ATOM 1958 O O . ASP B 1 70 ? -8.055 -17.562 -11.781 1 97.88 70 ASP B O 1
ATOM 1962 N N . ASP B 1 71 ? -8.93 -18.547 -13.578 1 97.88 71 ASP B N 1
ATOM 1963 C CA . ASP B 1 71 ? -7.719 -18.5 -14.383 1 97.88 71 ASP B CA 1
ATOM 1964 C C . ASP B 1 71 ? -7.246 -17.062 -14.594 1 97.88 71 ASP B C 1
ATOM 1966 O O . ASP B 1 71 ? -6.062 -16.828 -14.836 1 97.88 71 ASP B O 1
ATOM 1970 N N . ALA B 1 72 ? -8.133 -16.109 -14.508 1 97.56 72 ALA B N 1
ATOM 1971 C CA . ALA B 1 72 ? -7.766 -14.711 -14.68 1 97.56 72 ALA B CA 1
ATOM 1972 C C . ALA B 1 72 ? -6.816 -14.25 -13.578 1 97.56 72 ALA B C 1
ATOM 1974 O O . ALA B 1 72 ? -6.133 -13.234 -13.719 1 97.56 72 ALA B O 1
ATOM 1975 N N . LEU B 1 73 ? -6.746 -15.008 -12.461 1 98.31 73 LEU B N 1
ATOM 1976 C CA . LEU B 1 73 ? -5.938 -14.633 -11.305 1 98.31 73 LEU B CA 1
ATOM 1977 C C . LEU B 1 73 ? -4.59 -15.352 -11.336 1 98.31 73 LEU B C 1
ATOM 1979 O O . LEU B 1 73 ? -3.787 -15.211 -10.406 1 98.31 73 LEU B O 1
ATOM 1983 N N . ARG B 1 74 ? -4.312 -16.062 -12.383 1 98.25 74 ARG B N 1
ATOM 1984 C CA . ARG B 1 74 ? -3.084 -16.859 -12.453 1 98.25 74 ARG B CA 1
ATOM 1985 C C . ARG B 1 74 ? -1.854 -15.969 -12.305 1 98.25 74 ARG B C 1
ATOM 1987 O O . ARG B 1 74 ? -1.894 -14.781 -12.641 1 98.25 74 ARG B O 1
ATOM 1994 N N . ASP B 1 75 ? -0.832 -16.562 -11.797 1 97.88 75 ASP B N 1
ATOM 1995 C CA . ASP B 1 75 ? 0.448 -15.867 -11.672 1 97.88 75 ASP B CA 1
ATOM 1996 C C . ASP B 1 75 ? 1.005 -15.492 -13.047 1 97.88 75 ASP B C 1
ATOM 1998 O O . ASP B 1 75 ? 0.496 -15.945 -14.07 1 97.88 75 ASP B O 1
ATOM 2002 N N . LEU B 1 76 ? 2.006 -14.656 -13.023 1 97.25 76 LEU B N 1
ATOM 2003 C CA . LEU B 1 76 ? 2.701 -14.234 -14.234 1 97.25 76 LEU B CA 1
ATOM 2004 C C . LEU B 1 76 ? 3.344 -15.43 -14.938 1 97.25 76 LEU B C 1
ATOM 2006 O O . LEU B 1 76 ? 3.926 -16.297 -14.281 1 97.25 76 LEU B O 1
ATOM 2010 N N . ASN B 1 77 ? 3.203 -15.492 -16.266 1 97.12 77 ASN B N 1
ATOM 2011 C CA . ASN B 1 77 ? 3.943 -16.469 -17.062 1 97.12 77 ASN B CA 1
ATOM 2012 C C . ASN B 1 77 ? 5.383 -16.016 -17.297 1 97.12 77 ASN B C 1
ATOM 2014 O O . ASN B 1 77 ? 5.637 -15.164 -18.156 1 97.12 77 ASN B O 1
ATOM 2018 N N . TYR B 1 78 ? 6.309 -16.609 -16.641 1 96.44 78 TYR B N 1
ATOM 2019 C CA . TYR B 1 78 ? 7.707 -16.203 -16.703 1 96.44 78 TYR B CA 1
ATOM 2020 C C . TYR B 1 78 ? 8.422 -16.859 -17.875 1 96.44 78 TYR B C 1
ATOM 2022 O O . TYR B 1 78 ? 9.609 -16.625 -18.094 1 96.44 78 TYR B O 1
ATOM 2030 N N . GLY B 1 79 ? 7.695 -17.719 -18.625 1 96.19 79 GLY B N 1
ATOM 2031 C CA . GLY B 1 79 ? 8.25 -18.359 -19.812 1 96.19 79 GLY B CA 1
ATOM 2032 C C . GLY B 1 79 ? 9.492 -19.172 -19.531 1 96.19 79 GLY B C 1
ATOM 2033 O O . GLY B 1 79 ? 9.5 -20.016 -18.641 1 96.19 79 GLY B O 1
ATOM 2034 N N . ASP B 1 80 ? 10.57 -18.859 -20.281 1 95.44 80 ASP B N 1
ATOM 2035 C CA . ASP B 1 80 ? 11.805 -19.625 -20.203 1 95.44 80 ASP B CA 1
ATOM 2036 C C . ASP B 1 80 ? 12.508 -19.422 -18.859 1 95.44 80 ASP B C 1
ATOM 2038 O O . ASP B 1 80 ? 13.422 -20.172 -18.516 1 95.44 80 ASP B O 1
ATOM 2042 N N . TRP B 1 81 ? 12.164 -18.438 -18.109 1 96.19 81 TRP B N 1
ATOM 2043 C CA . TRP B 1 81 ? 12.812 -18.125 -16.844 1 96.19 81 TRP B CA 1
ATOM 2044 C C . TRP B 1 81 ? 12.258 -19 -15.719 1 96.19 81 TRP B C 1
ATOM 2046 O O . TRP B 1 81 ? 12.859 -19.109 -14.648 1 96.19 81 TRP B O 1
ATOM 2056 N N . ALA B 1 82 ? 11.086 -19.625 -15.984 1 95.56 82 ALA B N 1
ATOM 2057 C CA . ALA B 1 82 ? 10.398 -20.375 -14.945 1 95.56 82 ALA B CA 1
ATOM 2058 C C . ALA B 1 82 ? 11.312 -21.438 -14.336 1 95.56 82 ALA B C 1
ATOM 2060 O O . ALA B 1 82 ? 11.922 -22.234 -15.055 1 95.56 82 ALA B O 1
ATOM 2061 N N . GLY B 1 83 ? 11.445 -21.312 -13 1 95.69 83 GLY B N 1
ATOM 2062 C CA . GLY B 1 83 ? 12.211 -22.312 -12.266 1 95.69 83 GLY B CA 1
ATOM 2063 C C . GLY B 1 83 ? 13.68 -21.969 -12.148 1 95.69 83 GLY B C 1
ATOM 2064 O O . GLY B 1 83 ? 14.406 -22.562 -11.344 1 95.69 83 GLY B O 1
ATOM 2065 N N . LEU B 1 84 ? 14.148 -21.016 -12.883 1 95.44 84 LEU B N 1
ATOM 2066 C CA . LEU B 1 84 ? 15.562 -20.656 -12.852 1 95.44 84 LEU B CA 1
ATOM 2067 C C . LEU B 1 84 ? 15.844 -19.688 -11.703 1 95.44 84 LEU B C 1
ATOM 2069 O O . LEU B 1 84 ? 15.008 -18.844 -11.383 1 95.44 84 LEU B O 1
ATOM 2073 N N . PRO B 1 85 ? 17.047 -19.859 -11.133 1 95.31 85 PRO B N 1
ATOM 2074 C CA . PRO B 1 85 ? 17.453 -18.844 -10.156 1 95.31 85 PRO B CA 1
ATOM 2075 C C . PRO B 1 85 ? 17.547 -17.453 -10.758 1 95.31 85 PRO B C 1
ATOM 2077 O O . PRO B 1 85 ? 18.016 -17.297 -11.891 1 95.31 85 PRO B O 1
ATOM 2080 N N . LEU B 1 86 ? 17.031 -16.531 -10.008 1 92 86 LEU B N 1
ATOM 2081 C CA . LEU B 1 86 ? 17.078 -15.141 -10.445 1 92 86 LEU B CA 1
ATOM 2082 C C . LEU B 1 86 ? 18.5 -14.766 -10.867 1 92 86 LEU B C 1
ATOM 2084 O O . LEU B 1 86 ? 18.688 -14.164 -11.93 1 92 86 LEU B O 1
ATOM 2088 N N . LYS B 1 87 ? 19.438 -15.133 -10.078 1 92.94 87 LYS B N 1
ATOM 2089 C CA . LYS B 1 87 ? 20.844 -14.82 -10.344 1 92.94 87 LYS B CA 1
ATOM 2090 C C . LYS B 1 87 ? 21.281 -15.398 -11.688 1 92.94 87 LYS B C 1
ATOM 2092 O O . LYS B 1 87 ? 22.031 -14.75 -12.43 1 92.94 87 LYS B O 1
ATOM 2097 N N . GLN B 1 88 ? 20.844 -16.578 -11.93 1 94.69 88 GLN B N 1
ATOM 2098 C CA . GLN B 1 88 ? 21.188 -17.234 -13.188 1 94.69 88 GLN B CA 1
ATOM 2099 C C . GLN B 1 88 ? 20.625 -16.469 -14.375 1 94.69 88 GLN B C 1
ATOM 2101 O O . GLN B 1 88 ? 21.312 -16.266 -15.383 1 94.69 88 GLN B O 1
ATOM 2106 N N . VAL B 1 89 ? 19.391 -16.047 -14.305 1 93.75 89 VAL B N 1
ATOM 2107 C CA . VAL B 1 89 ? 18.734 -15.305 -15.375 1 93.75 89 VAL B CA 1
ATOM 2108 C C . VAL B 1 89 ? 19.469 -13.984 -15.617 1 93.75 89 VAL B C 1
ATOM 2110 O O . VAL B 1 89 ? 19.719 -13.609 -16.766 1 93.75 89 VAL B O 1
ATOM 2113 N N . ILE B 1 90 ? 19.859 -13.312 -14.531 1 91.38 90 ILE B N 1
ATOM 2114 C CA . ILE B 1 90 ? 20.547 -12.031 -14.633 1 91.38 90 ILE B CA 1
ATOM 2115 C C . ILE B 1 90 ? 21.922 -12.234 -15.266 1 91.38 90 ILE B C 1
ATOM 2117 O O . ILE B 1 90 ? 22.328 -11.461 -16.141 1 91.38 90 ILE B O 1
ATOM 2121 N N . ILE B 1 91 ? 22.656 -13.281 -14.875 1 91.94 91 ILE B N 1
ATOM 2122 C CA . ILE B 1 91 ? 23.984 -13.57 -15.375 1 91.94 91 ILE B CA 1
ATOM 2123 C C . ILE B 1 91 ? 23.922 -13.953 -16.844 1 91.94 91 ILE B C 1
ATOM 2125 O O . ILE B 1 91 ? 24.766 -13.539 -17.641 1 91.94 91 ILE B O 1
ATOM 2129 N N . GLN B 1 92 ? 22.953 -14.727 -17.156 1 92 92 GLN B N 1
ATOM 2130 C CA . GLN B 1 92 ? 22.828 -15.242 -18.516 1 92 92 GLN B CA 1
ATOM 2131 C C . GLN B 1 92 ? 22.391 -14.133 -19.484 1 92 92 GLN B C 1
ATOM 2133 O O . GLN B 1 92 ? 22.859 -14.086 -20.625 1 92 92 GLN B O 1
ATOM 2138 N N . ASP B 1 93 ? 21.484 -13.242 -19.062 1 90.25 93 ASP B N 1
ATOM 2139 C CA . ASP B 1 93 ? 20.969 -12.195 -19.953 1 90.25 93 ASP B CA 1
ATOM 2140 C C . ASP B 1 93 ? 20.453 -11.008 -19.141 1 90.25 93 ASP B C 1
ATOM 2142 O O . ASP B 1 93 ? 19.25 -10.812 -19.016 1 90.25 93 ASP B O 1
ATOM 2146 N N . ASP B 1 94 ? 21.312 -10.195 -18.75 1 89.94 94 ASP B N 1
ATOM 2147 C CA . ASP B 1 94 ? 21.016 -9.031 -17.938 1 89.94 94 ASP B CA 1
ATOM 2148 C C . ASP B 1 94 ? 20.125 -8.047 -18.703 1 89.94 94 ASP B C 1
ATOM 2150 O O . ASP B 1 94 ? 19.234 -7.426 -18.109 1 89.94 94 ASP B O 1
ATOM 2154 N N . GLN B 1 95 ? 20.391 -8 -19.922 1 90.94 95 GLN B N 1
ATOM 2155 C CA . GLN B 1 95 ? 19.625 -7.078 -20.75 1 90.94 95 GLN B CA 1
ATOM 2156 C C . GLN B 1 95 ? 18.156 -7.488 -20.812 1 90.94 95 GLN B C 1
ATOM 2158 O O . GLN B 1 95 ? 17.266 -6.645 -20.719 1 90.94 95 GLN B O 1
ATOM 2163 N N . ALA B 1 96 ? 17.938 -8.766 -20.969 1 90.19 96 ALA B N 1
ATOM 2164 C CA . ALA B 1 96 ? 16.578 -9.266 -21.016 1 90.19 96 ALA B CA 1
ATOM 2165 C C . ALA B 1 96 ? 15.859 -9.023 -19.688 1 90.19 96 ALA B C 1
ATOM 2167 O O . ALA B 1 96 ? 14.688 -8.648 -19.672 1 90.19 96 ALA B O 1
ATOM 2168 N N . PHE B 1 97 ? 16.609 -9.219 -18.703 1 90.44 97 PHE B N 1
ATOM 2169 C CA . PHE B 1 97 ? 16.031 -9.016 -17.375 1 90.44 97 PHE B CA 1
ATOM 2170 C C . PHE B 1 97 ? 15.688 -7.543 -17.156 1 90.44 97 PHE B C 1
ATOM 2172 O O . PHE B 1 97 ? 14.578 -7.223 -16.719 1 90.44 97 PHE B O 1
ATOM 2179 N N . SER B 1 98 ? 16.562 -6.66 -17.469 1 90.62 98 SER B N 1
ATOM 2180 C CA . SER B 1 98 ? 16.328 -5.223 -17.359 1 90.62 98 SER B CA 1
ATOM 2181 C C . SER B 1 98 ? 15.172 -4.781 -18.25 1 90.62 98 SER B C 1
ATOM 2183 O O . SER B 1 98 ? 14.352 -3.957 -17.844 1 90.62 98 SER B O 1
ATOM 2185 N N . ALA B 1 99 ? 15.117 -5.348 -19.375 1 92.56 99 ALA B N 1
ATOM 2186 C CA . ALA B 1 99 ? 14.039 -5.035 -20.312 1 92.56 99 ALA B CA 1
ATOM 2187 C C . ALA B 1 99 ? 12.688 -5.488 -19.75 1 92.56 99 ALA B C 1
ATOM 2189 O O . ALA B 1 99 ? 11.672 -4.812 -19.938 1 92.56 99 ALA B O 1
ATOM 2190 N N . TRP B 1 100 ? 12.695 -6.594 -19.094 1 91.25 100 TRP B N 1
ATOM 2191 C CA . TRP B 1 100 ? 11.469 -7.117 -18.5 1 91.25 100 TRP B CA 1
ATOM 2192 C C . TRP B 1 100 ? 10.938 -6.164 -17.438 1 91.25 100 TRP B C 1
ATOM 2194 O O . TRP B 1 100 ? 9.742 -5.871 -17.391 1 91.25 100 TRP B O 1
ATOM 2204 N N . LEU B 1 101 ? 11.805 -5.664 -16.656 1 87.5 101 LEU B N 1
ATOM 2205 C CA . LEU B 1 101 ? 11.422 -4.73 -15.602 1 87.5 101 LEU B CA 1
ATOM 2206 C C . LEU B 1 101 ? 10.844 -3.451 -16.203 1 87.5 101 LEU B C 1
ATOM 2208 O O . LEU B 1 101 ? 10.086 -2.736 -15.531 1 87.5 101 LEU B O 1
ATOM 2212 N N . SER B 1 102 ? 11.148 -3.242 -17.438 1 90.19 102 SER B N 1
ATOM 2213 C CA . SER B 1 102 ? 10.695 -2.027 -18.109 1 90.19 102 SER B CA 1
ATOM 2214 C C . SER B 1 102 ? 9.5 -2.311 -19.016 1 90.19 102 SER B C 1
ATOM 2216 O O . SER B 1 102 ? 9.062 -1.436 -19.766 1 90.19 102 SER B O 1
ATOM 2218 N N . GLY B 1 103 ? 9.047 -3.553 -18.875 1 90.56 103 GLY B N 1
ATOM 2219 C CA . GLY B 1 103 ? 7.785 -3.785 -19.562 1 90.56 103 GLY B CA 1
ATOM 2220 C C . GLY B 1 103 ? 7.863 -4.883 -20.594 1 90.56 103 GLY B C 1
ATOM 2221 O O . GLY B 1 103 ? 6.836 -5.336 -21.109 1 90.56 103 GLY B O 1
ATOM 2222 N N . ALA B 1 104 ? 9.023 -5.324 -21.031 1 93.56 104 ALA B N 1
ATOM 2223 C CA . ALA B 1 104 ? 9.164 -6.391 -22.016 1 93.56 104 ALA B CA 1
ATOM 2224 C C . ALA B 1 104 ? 8.719 -7.73 -21.438 1 93.56 104 ALA B C 1
ATOM 2226 O O . ALA B 1 104 ? 8.594 -7.879 -20.219 1 93.56 104 ALA B O 1
ATOM 2227 N N . ARG B 1 105 ? 8.477 -8.68 -22.375 1 95.94 105 ARG B N 1
ATOM 2228 C CA . ARG B 1 105 ? 8.141 -10.039 -21.953 1 95.94 105 ARG B CA 1
ATOM 2229 C C . ARG B 1 105 ? 9.398 -10.867 -21.719 1 95.94 105 ARG B C 1
ATOM 2231 O O . ARG B 1 105 ? 10.383 -10.742 -22.453 1 95.94 105 ARG B O 1
ATOM 2238 N N . PRO B 1 106 ? 9.352 -11.656 -20.672 1 94.62 106 PRO B N 1
ATOM 2239 C CA . PRO B 1 106 ? 10.367 -12.711 -20.703 1 94.62 106 PRO B CA 1
ATOM 2240 C C . PRO B 1 106 ? 10.242 -13.625 -21.922 1 94.62 106 PRO B C 1
ATOM 2242 O O . PRO B 1 106 ? 9.164 -13.727 -22.516 1 94.62 106 PRO B O 1
ATOM 2245 N N . PRO B 1 107 ? 11.398 -14.273 -22.312 1 92.81 107 PRO B N 1
ATOM 2246 C CA . PRO B 1 107 ? 11.281 -15.203 -23.438 1 92.81 107 PRO B CA 1
ATOM 2247 C C . PRO B 1 107 ? 10.219 -16.281 -23.219 1 92.81 107 PRO B C 1
ATOM 2249 O O . PRO B 1 107 ? 10.297 -17.031 -22.25 1 92.81 107 PRO B O 1
ATOM 2252 N N . GLY B 1 108 ? 9.211 -16.25 -24.125 1 95.19 108 GLY B N 1
ATOM 2253 C CA . GLY B 1 108 ? 8.156 -17.25 -24.031 1 95.19 108 GLY B CA 1
ATOM 2254 C C . GLY B 1 108 ? 7.133 -16.938 -22.953 1 95.19 108 GLY B C 1
ATOM 2255 O O . GLY B 1 108 ? 6.305 -17.781 -22.625 1 95.19 108 GLY B O 1
ATOM 2256 N N . GLY B 1 109 ? 7.219 -15.773 -22.391 1 96.25 109 GLY B N 1
ATOM 2257 C CA . GLY B 1 109 ? 6.344 -15.445 -21.281 1 96.25 109 GLY B CA 1
ATOM 2258 C C . GLY B 1 109 ? 5.402 -14.297 -21.578 1 96.25 109 GLY B C 1
ATOM 2259 O O . GLY B 1 109 ? 5.066 -14.047 -22.734 1 96.25 109 GLY B O 1
ATOM 2260 N N . GLU B 1 110 ? 4.879 -13.719 -20.578 1 96.06 110 GLU B N 1
ATOM 2261 C CA . GLU B 1 110 ? 3.943 -12.602 -20.656 1 96.06 110 GLU B CA 1
ATOM 2262 C C . GLU B 1 110 ? 4.547 -11.336 -20.047 1 96.06 110 GLU B C 1
ATOM 2264 O O . GLU B 1 110 ? 5.336 -11.406 -19.109 1 96.06 110 GLU B O 1
ATOM 2269 N N . SER B 1 111 ? 4.195 -10.148 -20.562 1 96.75 111 SER B N 1
ATOM 2270 C CA . SER B 1 111 ? 4.715 -8.891 -20.031 1 96.75 111 SER B CA 1
ATOM 2271 C C . SER B 1 111 ? 3.982 -8.484 -18.766 1 96.75 111 SER B C 1
ATOM 2273 O O . SER B 1 111 ? 2.877 -8.961 -18.5 1 96.75 111 SER B O 1
ATOM 2275 N N . LEU B 1 112 ? 4.621 -7.637 -18.016 1 97 112 LEU B N 1
ATOM 2276 C CA . LEU B 1 112 ? 3.988 -7.086 -16.828 1 97 112 LEU B CA 1
ATOM 2277 C C . LEU B 1 112 ? 2.732 -6.301 -17.188 1 97 112 LEU B C 1
ATOM 2279 O O . LEU B 1 112 ? 1.749 -6.312 -16.453 1 97 112 LEU B O 1
ATOM 2283 N N . GLU B 1 113 ? 2.746 -5.66 -18.328 1 96.81 113 GLU B N 1
ATOM 2284 C CA . GLU B 1 113 ? 1.584 -4.914 -18.812 1 96.81 113 GLU B CA 1
ATOM 2285 C C . GLU B 1 113 ? 0.406 -5.844 -19.078 1 96.81 113 GLU B C 1
ATOM 2287 O O . GLU B 1 113 ? -0.744 -5.5 -18.797 1 96.81 113 GLU B O 1
ATOM 2292 N N . GLN B 1 114 ? 0.721 -6.969 -19.656 1 97.31 114 GLN B N 1
ATOM 2293 C CA . GLN B 1 114 ? -0.316 -7.961 -19.906 1 97.31 114 GLN B CA 1
ATOM 2294 C C . GLN B 1 114 ? -0.915 -8.484 -18.609 1 97.31 114 GLN B C 1
ATOM 2296 O O . GLN B 1 114 ? -2.133 -8.641 -18.5 1 97.31 114 GLN B O 1
ATOM 2301 N N . LEU B 1 115 ? -0.046 -8.75 -17.656 1 97.69 115 LEU B N 1
ATOM 2302 C CA . LEU B 1 115 ? -0.526 -9.156 -16.344 1 97.69 115 LEU B CA 1
ATOM 2303 C C . LEU B 1 115 ? -1.404 -8.07 -15.727 1 97.69 115 LEU B C 1
ATOM 2305 O O . LEU B 1 115 ? -2.506 -8.352 -15.25 1 97.69 115 LEU B O 1
ATOM 2309 N N . ALA B 1 116 ? -0.934 -6.852 -15.711 1 97.5 116 ALA B N 1
ATOM 2310 C CA . ALA B 1 116 ? -1.678 -5.738 -15.133 1 97.5 116 ALA B CA 1
ATOM 2311 C C . ALA B 1 116 ? -3.021 -5.547 -15.828 1 97.5 116 ALA B C 1
ATOM 2313 O O . ALA B 1 116 ? -4.031 -5.258 -15.18 1 97.5 116 ALA B O 1
ATOM 2314 N N . ALA B 1 117 ? -3.018 -5.711 -17.125 1 97 117 ALA B N 1
ATOM 2315 C CA . ALA B 1 117 ? -4.246 -5.543 -17.891 1 97 117 ALA B CA 1
ATOM 2316 C C . ALA B 1 117 ? -5.281 -6.594 -17.516 1 97 117 ALA B C 1
ATOM 2318 O O . ALA B 1 117 ? -6.449 -6.27 -17.281 1 97 117 ALA B O 1
ATOM 2319 N N . ARG B 1 118 ? -4.887 -7.824 -17.438 1 97.25 118 ARG B N 1
ATOM 2320 C CA . ARG B 1 118 ? -5.84 -8.875 -17.094 1 97.25 118 ARG B CA 1
ATOM 2321 C C . ARG B 1 118 ? -6.316 -8.719 -15.648 1 97.25 118 ARG B C 1
ATOM 2323 O O . ARG B 1 118 ? -7.488 -8.945 -15.352 1 97.25 118 ARG B O 1
ATOM 2330 N N . CYS B 1 119 ? -5.406 -8.391 -14.758 1 97.31 119 CYS B N 1
ATOM 2331 C CA . CYS B 1 119 ? -5.793 -8.125 -13.383 1 97.31 119 CYS B CA 1
ATOM 2332 C C . CYS B 1 119 ? -6.758 -6.949 -13.297 1 97.31 119 CYS B C 1
ATOM 2334 O O . CYS B 1 119 ? -7.742 -6.996 -12.562 1 97.31 119 CYS B O 1
ATOM 2336 N N . GLY B 1 120 ? -6.41 -5.906 -14.008 1 96.94 120 GLY B N 1
ATOM 2337 C CA . GLY B 1 120 ? -7.293 -4.75 -14.062 1 96.94 120 GLY B CA 1
ATOM 2338 C C . GLY B 1 120 ? -8.695 -5.094 -14.547 1 96.94 120 GLY B C 1
ATOM 2339 O O . GLY B 1 120 ? -9.68 -4.625 -13.977 1 96.94 120 GLY B O 1
ATOM 2340 N N . ASP B 1 121 ? -8.797 -5.895 -15.617 1 96.88 121 ASP B N 1
ATOM 2341 C CA . ASP B 1 121 ? -10.086 -6.348 -16.141 1 96.88 121 ASP B CA 1
ATOM 2342 C C . ASP B 1 121 ? -10.852 -7.137 -15.078 1 96.88 121 ASP B C 1
ATOM 2344 O O . ASP B 1 121 ? -12.062 -6.957 -14.922 1 96.88 121 ASP B O 1
ATOM 2348 N N . TRP B 1 122 ? -10.156 -7.992 -14.422 1 96.94 122 TRP B N 1
ATOM 2349 C CA . TRP B 1 122 ? -10.781 -8.781 -13.367 1 96.94 122 TRP B CA 1
ATOM 2350 C C . TRP B 1 122 ? -11.328 -7.883 -12.266 1 96.94 122 TRP B C 1
ATOM 2352 O O . TRP B 1 122 ? -12.461 -8.062 -11.812 1 96.94 122 TRP B O 1
ATOM 2362 N N . LEU B 1 123 ? -10.586 -6.906 -11.828 1 96.44 123 LEU B N 1
ATOM 2363 C CA . LEU B 1 123 ? -10.992 -5.953 -10.797 1 96.44 123 LEU B CA 1
ATOM 2364 C C . LEU B 1 123 ? -12.234 -5.188 -11.234 1 96.44 123 LEU B C 1
ATOM 2366 O O . LEU B 1 123 ? -13.164 -4.992 -10.438 1 96.44 123 LEU B O 1
ATOM 2370 N N . THR B 1 124 ? -12.227 -4.75 -12.461 1 94 124 THR B N 1
ATOM 2371 C CA . THR B 1 124 ? -13.352 -3.99 -12.984 1 94 124 THR B CA 1
ATOM 2372 C C . THR B 1 124 ? -14.641 -4.809 -12.898 1 94 124 THR B C 1
ATOM 2374 O O . THR B 1 124 ? -15.68 -4.297 -12.484 1 94 124 THR B O 1
ATOM 2377 N N . ARG B 1 125 ? -14.547 -6.098 -13.227 1 92.44 125 ARG B N 1
ATOM 2378 C CA . ARG B 1 125 ? -15.695 -6.984 -13.164 1 92.44 125 ARG B CA 1
ATOM 2379 C C . ARG B 1 125 ? -16.172 -7.16 -11.727 1 92.44 125 ARG B C 1
ATOM 2381 O O . ARG B 1 125 ? -17.375 -7.246 -11.477 1 92.44 125 ARG B O 1
ATOM 2388 N N . ARG B 1 126 ? -15.242 -7.16 -10.773 1 91.44 126 ARG B N 1
ATOM 2389 C CA . ARG B 1 126 ? -15.594 -7.359 -9.367 1 91.44 126 ARG B CA 1
ATOM 2390 C C . ARG B 1 126 ? -16.219 -6.098 -8.781 1 91.44 126 ARG B C 1
ATOM 2392 O O . ARG B 1 126 ? -17.078 -6.18 -7.895 1 91.44 126 ARG B O 1
ATOM 2399 N N . ALA B 1 127 ? -15.781 -4.957 -9.195 1 88.5 127 ALA B N 1
ATOM 2400 C CA . ALA B 1 127 ? -16.328 -3.693 -8.719 1 88.5 127 ALA B CA 1
ATOM 2401 C C . ALA B 1 127 ? -17.828 -3.586 -9.039 1 88.5 127 ALA B C 1
ATOM 2403 O O . ALA B 1 127 ? -18.594 -3.053 -8.242 1 88.5 127 ALA B O 1
ATOM 2404 N N . GLU B 1 128 ? -18.25 -4.176 -10.055 1 85 128 GLU B N 1
ATOM 2405 C CA . GLU B 1 128 ? -19.641 -4.113 -10.508 1 85 128 GLU B CA 1
ATOM 2406 C C . GLU B 1 128 ? -20.547 -4.934 -9.609 1 85 128 GLU B C 1
ATOM 2408 O O . GLU B 1 128 ? -21.734 -4.625 -9.477 1 85 128 GLU B O 1
ATOM 2413 N N . GLN B 1 129 ? -20.031 -5.918 -8.953 1 82 129 GLN B N 1
ATOM 2414 C CA . GLN B 1 129 ? -20.828 -6.828 -8.141 1 82 129 GLN B CA 1
ATOM 2415 C C . GLN B 1 129 ? -21.094 -6.242 -6.758 1 82 129 GLN B C 1
ATOM 2417 O O . GLN B 1 129 ? -22.016 -6.676 -6.062 1 82 129 GLN B O 1
ATOM 2422 N N . ARG B 1 130 ? -20.469 -5.238 -6.297 1 78.19 130 ARG B N 1
ATOM 2423 C CA . ARG B 1 130 ? -20.656 -4.484 -5.062 1 78.19 130 ARG B CA 1
ATOM 2424 C C . ARG B 1 130 ? -20.797 -5.418 -3.865 1 78.19 130 ARG B C 1
ATOM 2426 O O . ARG B 1 130 ? -21.688 -5.25 -3.037 1 78.19 130 ARG B O 1
ATOM 2433 N N . CYS B 1 131 ? -20.125 -6.52 -3.865 1 81.75 131 CYS B N 1
ATOM 2434 C CA . CYS B 1 131 ? -20.047 -7.418 -2.719 1 81.75 131 CYS B CA 1
ATOM 2435 C C . CYS B 1 131 ? -18.609 -7.578 -2.248 1 81.75 131 CYS B C 1
ATOM 2437 O O . CYS B 1 131 ? -17.688 -7.082 -2.893 1 81.75 131 CYS B O 1
ATOM 2439 N N . ASN B 1 132 ? -18.453 -8.148 -1.103 1 86.44 132 ASN B N 1
ATOM 2440 C CA . ASN B 1 132 ? -17.109 -8.406 -0.586 1 86.44 132 ASN B CA 1
ATOM 2441 C C . ASN B 1 132 ? -16.469 -9.625 -1.259 1 86.44 132 ASN B C 1
ATOM 2443 O O . ASN B 1 132 ? -17.125 -10.641 -1.457 1 86.44 132 ASN B O 1
ATOM 2447 N N . HIS B 1 133 ? -15.32 -9.375 -1.701 1 88.94 133 HIS B N 1
ATOM 2448 C CA . HIS B 1 133 ? -14.57 -10.43 -2.377 1 88.94 133 HIS B CA 1
ATOM 2449 C C . HIS B 1 133 ? -13.289 -10.766 -1.619 1 88.94 133 HIS B C 1
ATOM 2451 O O . HIS B 1 133 ? -12.758 -9.93 -0.888 1 88.94 133 HIS B O 1
ATOM 2457 N N . TYR B 1 134 ? -12.945 -12.016 -1.767 1 93.56 134 TYR B N 1
ATOM 2458 C CA . TYR B 1 134 ? -11.656 -12.523 -1.304 1 93.56 134 TYR B CA 1
ATOM 2459 C C . TYR B 1 134 ? -10.938 -13.273 -2.418 1 93.56 134 TYR B C 1
ATOM 2461 O O . TYR B 1 134 ? -11.57 -13.93 -3.246 1 93.56 134 TYR B O 1
ATOM 2469 N N . ALA B 1 135 ? -9.641 -13.18 -2.393 1 96.75 135 ALA B N 1
ATOM 2470 C CA . ALA B 1 135 ? -8.859 -13.914 -3.383 1 96.75 135 ALA B CA 1
ATOM 2471 C C . ALA B 1 135 ? -7.496 -14.312 -2.824 1 96.75 135 ALA B C 1
ATOM 2473 O O . ALA B 1 135 ? -6.848 -13.516 -2.139 1 96.75 135 ALA B O 1
ATOM 2474 N N . VAL B 1 136 ? -7.086 -15.531 -3.021 1 97.44 136 VAL B N 1
ATOM 2475 C CA . VAL B 1 136 ? -5.742 -16.016 -2.721 1 97.44 136 VAL B CA 1
ATOM 2476 C C . VAL B 1 136 ? -4.898 -16.031 -3.994 1 97.44 136 VAL B C 1
ATOM 2478 O O . VAL B 1 136 ? -5.195 -16.766 -4.934 1 97.44 136 VAL B O 1
ATOM 2481 N N . VAL B 1 137 ? -3.928 -15.219 -4.02 1 98.44 137 VAL B N 1
ATOM 2482 C CA . VAL B 1 137 ? -3.176 -15.016 -5.254 1 98.44 137 VAL B CA 1
ATOM 2483 C C . VAL B 1 137 ? -1.692 -14.844 -4.934 1 98.44 137 VAL B C 1
ATOM 2485 O O . VAL B 1 137 ? -1.292 -14.898 -3.768 1 98.44 137 VAL B O 1
ATOM 2488 N N . SER B 1 138 ? -0.832 -14.742 -5.953 1 98.25 138 SER B N 1
ATOM 2489 C CA . SER B 1 138 ? 0.609 -14.57 -5.801 1 98.25 138 SER B CA 1
ATOM 2490 C C . SER B 1 138 ? 0.965 -13.109 -5.516 1 98.25 138 SER B C 1
ATOM 2492 O O . SER B 1 138 ? 0.14 -12.219 -5.711 1 98.25 138 SER B O 1
ATOM 2494 N N . ALA B 1 139 ? 2.16 -12.906 -5.035 1 97.88 139 ALA B N 1
ATOM 2495 C CA . ALA B 1 139 ? 2.682 -11.555 -4.824 1 97.88 139 ALA B CA 1
ATOM 2496 C C . ALA B 1 139 ? 2.674 -10.758 -6.121 1 97.88 139 ALA B C 1
ATOM 2498 O O . ALA B 1 139 ? 2.34 -9.57 -6.121 1 97.88 139 ALA B O 1
ATOM 2499 N N . ALA B 1 140 ? 3.061 -11.406 -7.234 1 97.5 140 ALA B N 1
ATOM 2500 C CA . ALA B 1 140 ? 3.088 -10.734 -8.531 1 97.5 140 ALA B CA 1
ATOM 2501 C C . ALA B 1 140 ? 1.697 -10.242 -8.922 1 97.5 140 ALA B C 1
ATOM 2503 O O . ALA B 1 140 ? 1.544 -9.125 -9.43 1 97.5 140 ALA B O 1
ATOM 2504 N N . THR B 1 141 ? 0.702 -11.062 -8.695 1 98.56 141 THR B N 1
ATOM 2505 C CA . THR B 1 141 ? -0.673 -10.695 -9.008 1 98.56 141 THR B CA 1
ATOM 2506 C C . THR B 1 141 ? -1.124 -9.508 -8.164 1 98.56 141 THR B C 1
ATOM 2508 O O . THR B 1 141 ? -1.764 -8.586 -8.672 1 98.56 141 THR B O 1
ATOM 2511 N N . ILE B 1 142 ? -0.792 -9.484 -6.898 1 98.75 142 ILE B N 1
ATOM 2512 C CA . ILE B 1 142 ? -1.156 -8.383 -6.012 1 98.75 142 ILE B CA 1
ATOM 2513 C C . ILE B 1 142 ? -0.464 -7.105 -6.469 1 98.75 142 ILE B C 1
ATOM 2515 O O . ILE B 1 142 ? -1.089 -6.043 -6.531 1 98.75 142 ILE B O 1
ATOM 2519 N N . ARG B 1 143 ? 0.834 -7.199 -6.785 1 98.5 143 ARG B N 1
ATOM 2520 C CA . ARG B 1 143 ? 1.564 -6.047 -7.301 1 98.5 143 ARG B CA 1
ATOM 2521 C C . ARG B 1 143 ? 0.898 -5.488 -8.555 1 98.5 143 ARG B C 1
ATOM 2523 O O . ARG B 1 143 ? 0.726 -4.277 -8.688 1 98.5 143 ARG B O 1
ATOM 2530 N N . ALA B 1 144 ? 0.539 -6.367 -9.453 1 98.38 144 ALA B N 1
ATOM 2531 C CA . ALA B 1 144 ? -0.097 -5.949 -10.703 1 98.38 144 ALA B CA 1
ATOM 2532 C C . ALA B 1 144 ? -1.434 -5.262 -10.43 1 98.38 144 ALA B C 1
ATOM 2534 O O . ALA B 1 144 ? -1.776 -4.277 -11.094 1 98.38 144 ALA B O 1
ATOM 2535 N N . MET B 1 145 ? -2.176 -5.793 -9.523 1 98.56 145 MET B N 1
ATOM 2536 C CA . MET B 1 145 ? -3.463 -5.195 -9.18 1 98.56 145 MET B CA 1
ATOM 2537 C C . MET B 1 145 ? -3.271 -3.811 -8.562 1 98.56 145 MET B C 1
ATOM 2539 O O . MET B 1 145 ? -4.027 -2.885 -8.867 1 98.56 145 MET B O 1
ATOM 2543 N N . ALA B 1 146 ? -2.295 -3.697 -7.676 1 98.62 146 ALA B N 1
ATOM 2544 C CA . ALA B 1 146 ? -1.989 -2.389 -7.109 1 98.62 146 ALA B CA 1
ATOM 2545 C C . ALA B 1 146 ? -1.621 -1.388 -8.203 1 98.62 146 ALA B C 1
ATOM 2547 O O . ALA B 1 146 ? -2.105 -0.254 -8.203 1 98.62 146 ALA B O 1
ATOM 2548 N N . VAL B 1 147 ? -0.76 -1.809 -9.133 1 98.12 147 VAL B N 1
ATOM 2549 C CA . VAL B 1 147 ? -0.351 -0.974 -10.258 1 98.12 147 VAL B CA 1
ATOM 2550 C C . VAL B 1 147 ? -1.577 -0.565 -11.07 1 98.12 147 VAL B C 1
ATOM 2552 O O . VAL B 1 147 ? -1.728 0.604 -11.438 1 98.12 147 VAL B O 1
ATOM 2555 N N . ALA B 1 148 ? -2.467 -1.497 -11.336 1 97.88 148 ALA B N 1
ATOM 2556 C CA . ALA B 1 148 ? -3.678 -1.234 -12.109 1 97.88 148 ALA B CA 1
ATOM 2557 C C . ALA B 1 148 ? -4.59 -0.248 -11.383 1 97.88 148 ALA B C 1
ATOM 2559 O O . ALA B 1 148 ? -5.082 0.71 -11.984 1 97.88 148 ALA B O 1
ATOM 2560 N N . VAL B 1 149 ? -4.785 -0.443 -10.117 1 97.88 149 VAL B N 1
ATOM 2561 C CA . VAL B 1 149 ? -5.676 0.385 -9.312 1 97.88 149 VAL B CA 1
ATOM 2562 C C . VAL B 1 149 ? -5.152 1.819 -9.273 1 97.88 149 VAL B C 1
ATOM 2564 O O . VAL B 1 149 ? -5.93 2.773 -9.367 1 97.88 149 VAL B O 1
ATOM 2567 N N . LEU B 1 150 ? -3.834 1.984 -9.188 1 98 150 LEU B N 1
ATOM 2568 C CA . LEU B 1 150 ? -3.227 3.297 -9 1 98 150 LEU B CA 1
ATOM 2569 C C . LEU B 1 150 ? -2.943 3.961 -10.344 1 98 150 LEU B C 1
ATOM 2571 O O . LEU B 1 150 ? -2.58 5.137 -10.398 1 98 150 LEU B O 1
ATOM 2575 N N . GLY B 1 151 ? -3.168 3.223 -11.438 1 97.19 151 GLY B N 1
ATOM 2576 C CA . GLY B 1 151 ? -2.762 3.74 -12.734 1 97.19 151 GLY B CA 1
ATOM 2577 C C . GLY B 1 151 ? -1.282 4.066 -12.812 1 97.19 151 GLY B C 1
ATOM 2578 O O . GLY B 1 151 ? -0.886 5.027 -13.469 1 97.19 151 GLY B O 1
ATOM 2579 N N . ALA B 1 152 ? -0.504 3.361 -12.078 1 97.5 152 ALA B N 1
ATOM 2580 C CA . ALA B 1 152 ? 0.933 3.611 -11.992 1 97.5 152 ALA B CA 1
ATOM 2581 C C . ALA B 1 152 ? 1.66 3.031 -13.203 1 97.5 152 ALA B C 1
ATOM 2583 O O . ALA B 1 152 ? 1.158 2.113 -13.859 1 97.5 152 ALA B O 1
ATOM 2584 N N . PRO B 1 153 ? 2.846 3.643 -13.547 1 96.88 153 PRO B N 1
ATOM 2585 C CA . PRO B 1 153 ? 3.654 2.998 -14.578 1 96.88 153 PRO B CA 1
ATOM 2586 C C . PRO B 1 153 ? 4.105 1.593 -14.195 1 96.88 153 PRO B C 1
ATOM 2588 O O . PRO B 1 153 ? 4.199 1.278 -13 1 96.88 153 PRO B O 1
ATOM 2591 N N . ILE B 1 154 ? 4.355 0.768 -15.156 1 95.5 154 ILE B N 1
ATOM 2592 C CA . ILE B 1 154 ? 4.629 -0.644 -14.914 1 95.5 154 ILE B CA 1
ATOM 2593 C C . ILE B 1 154 ? 5.898 -0.783 -14.078 1 95.5 154 ILE B C 1
ATOM 2595 O O . ILE B 1 154 ? 6.062 -1.762 -13.344 1 95.5 154 ILE B O 1
ATOM 2599 N N . GLN B 1 155 ? 6.82 0.201 -14.141 1 95.06 155 GLN B N 1
ATOM 2600 C CA . GLN B 1 155 ? 8.047 0.199 -13.344 1 95.06 155 GLN B CA 1
ATOM 2601 C C . GLN B 1 155 ? 7.738 0.18 -11.852 1 95.06 155 GLN B C 1
ATOM 2603 O O . GLN B 1 155 ? 8.578 -0.22 -11.047 1 95.06 155 GLN B O 1
ATOM 2608 N N . ALA B 1 156 ? 6.531 0.658 -11.43 1 97.12 156 ALA B N 1
ATOM 2609 C CA . ALA B 1 156 ? 6.125 0.646 -10.031 1 97.12 156 ALA B CA 1
ATOM 2610 C C . ALA B 1 156 ? 6.035 -0.78 -9.5 1 97.12 156 ALA B C 1
ATOM 2612 O O . ALA B 1 156 ? 6.152 -1.008 -8.289 1 97.12 156 ALA B O 1
ATOM 2613 N N . PHE B 1 157 ? 5.883 -1.74 -10.414 1 96.88 157 PHE B N 1
ATOM 2614 C CA . PHE B 1 157 ? 5.746 -3.148 -10.062 1 96.88 157 PHE B CA 1
ATOM 2615 C C . PHE B 1 157 ? 6.906 -3.605 -9.188 1 96.88 157 PHE B C 1
ATOM 2617 O O . PHE B 1 157 ? 6.695 -4.246 -8.156 1 96.88 157 PHE B O 1
ATOM 2624 N N . ALA B 1 158 ? 8.062 -3.199 -9.578 1 94.94 158 ALA B N 1
ATOM 2625 C CA . ALA B 1 158 ? 9.273 -3.654 -8.906 1 94.94 158 ALA B CA 1
ATOM 2626 C C . ALA B 1 158 ? 9.523 -2.859 -7.625 1 94.94 158 ALA B C 1
ATOM 2628 O O . ALA B 1 158 ? 10.438 -3.172 -6.863 1 94.94 158 ALA B O 1
ATOM 2629 N N . ARG B 1 159 ? 8.688 -1.85 -7.301 1 96.94 159 ARG B N 1
ATOM 2630 C CA . ARG B 1 159 ? 8.867 -1.015 -6.117 1 96.94 159 ARG B CA 1
ATOM 2631 C C . ARG B 1 159 ? 7.895 -1.413 -5.016 1 96.94 159 ARG B C 1
ATOM 2633 O O . ARG B 1 159 ? 7.84 -0.768 -3.965 1 96.94 159 ARG B O 1
ATOM 2640 N N . ILE B 1 160 ? 7.133 -2.393 -5.211 1 98.12 160 ILE B N 1
ATOM 2641 C CA . ILE B 1 160 ? 6.16 -2.883 -4.242 1 98.12 160 ILE B CA 1
ATOM 2642 C C . ILE B 1 160 ? 6.598 -4.246 -3.713 1 98.12 160 ILE B C 1
ATOM 2644 O O . ILE B 1 160 ? 6.828 -5.176 -4.488 1 98.12 160 ILE B O 1
ATOM 2648 N N . ASP B 1 161 ? 6.75 -4.316 -2.438 1 96.88 161 ASP B N 1
ATOM 2649 C CA . ASP B 1 161 ? 7.07 -5.586 -1.792 1 96.88 161 ASP B CA 1
ATOM 2650 C C . ASP B 1 161 ? 5.828 -6.215 -1.164 1 96.88 161 ASP B C 1
ATOM 2652 O O . ASP B 1 161 ? 5.074 -5.539 -0.459 1 96.88 161 ASP B O 1
ATOM 2656 N N . ILE B 1 162 ? 5.602 -7.438 -1.442 1 97.56 162 ILE B N 1
ATOM 2657 C CA . ILE B 1 162 ? 4.496 -8.195 -0.862 1 97.56 162 ILE B CA 1
ATOM 2658 C C . ILE B 1 162 ? 5.035 -9.453 -0.183 1 97.56 162 ILE B C 1
ATOM 2660 O O . ILE B 1 162 ? 5.68 -10.281 -0.826 1 97.56 162 ILE B O 1
ATOM 2664 N N . HIS B 1 163 ? 4.773 -9.602 1.067 1 96 163 HIS B N 1
ATOM 2665 C CA . HIS B 1 163 ? 5.25 -10.758 1.815 1 96 163 HIS B CA 1
ATOM 2666 C C . HIS B 1 163 ? 4.242 -11.898 1.761 1 96 163 HIS B C 1
ATOM 2668 O O . HIS B 1 163 ? 3.031 -11.664 1.745 1 96 163 HIS B O 1
ATOM 2674 N N . PRO B 1 164 ? 4.801 -13.148 1.771 1 96.44 164 PRO B N 1
ATOM 2675 C CA . PRO B 1 164 ? 3.879 -14.289 1.844 1 96.44 164 PRO B CA 1
ATOM 2676 C C . PRO B 1 164 ? 2.934 -14.203 3.039 1 96.44 164 PRO B C 1
ATOM 2678 O O . PRO B 1 164 ? 3.312 -13.695 4.098 1 96.44 164 PRO B O 1
ATOM 2681 N N . LEU B 1 165 ? 1.708 -14.641 2.842 1 95.81 165 LEU B N 1
ATOM 2682 C CA . LEU B 1 165 ? 0.669 -14.719 3.863 1 95.81 165 LEU B CA 1
ATOM 2683 C C . LEU B 1 165 ? 0.351 -13.328 4.414 1 95.81 165 LEU B C 1
ATOM 2685 O O . LEU B 1 165 ? 0.047 -13.188 5.602 1 95.81 165 LEU B O 1
ATOM 2689 N N . SER B 1 166 ? 0.526 -12.312 3.648 1 96 166 SER B N 1
ATOM 2690 C CA . SER B 1 166 ? 0.081 -10.961 3.959 1 96 166 SER B CA 1
ATOM 2691 C C . SER B 1 166 ? -1.258 -10.648 3.295 1 96 166 SER B C 1
ATOM 2693 O O . SER B 1 166 ? -1.717 -11.398 2.434 1 96 166 SER B O 1
ATOM 2695 N N . VAL B 1 167 ? -1.887 -9.57 3.738 1 95.38 167 VAL B N 1
ATOM 2696 C CA . VAL B 1 167 ? -3.213 -9.219 3.246 1 95.38 167 VAL B CA 1
ATOM 2697 C C . VAL B 1 167 ? -3.193 -7.801 2.678 1 95.38 167 VAL B C 1
ATOM 2699 O O . VAL B 1 167 ? -2.627 -6.887 3.285 1 95.38 167 VAL B O 1
ATOM 2702 N N . THR B 1 168 ? -3.672 -7.648 1.521 1 97.5 168 THR B N 1
ATOM 2703 C CA . THR B 1 168 ? -3.918 -6.363 0.88 1 97.5 168 THR B CA 1
ATOM 2704 C C . THR B 1 168 ? -5.418 -6.121 0.712 1 97.5 168 THR B C 1
ATOM 2706 O O . THR B 1 168 ? -6.16 -7.031 0.335 1 97.5 168 THR B O 1
ATOM 2709 N N . GLU B 1 169 ? -5.855 -4.918 1.011 1 96.25 169 GLU B N 1
ATOM 2710 C CA . GLU B 1 169 ? -7.277 -4.594 0.984 1 96.25 169 GLU B CA 1
ATOM 2711 C C . GLU B 1 169 ? -7.57 -3.484 -0.023 1 96.25 169 GLU B C 1
ATOM 2713 O O . GLU B 1 169 ? -6.93 -2.432 -0.001 1 96.25 169 GLU B O 1
ATOM 2718 N N . LEU B 1 170 ? -8.5 -3.727 -0.897 1 97.06 170 LEU B N 1
ATOM 2719 C CA . LEU B 1 170 ? -9.039 -2.744 -1.831 1 97.06 170 LEU B CA 1
ATOM 2720 C C . LEU B 1 170 ? -10.508 -2.465 -1.537 1 97.06 170 LEU B C 1
ATOM 2722 O O . LEU B 1 170 ? -11.227 -3.342 -1.055 1 97.06 170 LEU B O 1
ATOM 2726 N N . SER B 1 171 ? -10.945 -1.28 -1.785 1 95.94 171 SER B N 1
ATOM 2727 C CA . SER B 1 171 ? -12.352 -0.909 -1.665 1 95.94 171 SER B CA 1
ATOM 2728 C C . SER B 1 171 ? -12.859 -0.244 -2.939 1 95.94 171 SER B C 1
ATOM 2730 O O . SER B 1 171 ? -12.078 0.333 -3.699 1 95.94 171 SER B O 1
ATOM 2732 N N . SER B 1 172 ? -14.133 -0.356 -3.176 1 94.88 172 SER B N 1
ATOM 2733 C CA . SER B 1 172 ? -14.719 0.253 -4.367 1 94.88 172 SER B CA 1
ATOM 2734 C C . SER B 1 172 ? -16.141 0.724 -4.102 1 94.88 172 SER B C 1
ATOM 2736 O O . SER B 1 172 ? -16.906 0.05 -3.404 1 94.88 172 SER B O 1
ATOM 2738 N N . ASP B 1 173 ? -16.484 1.902 -4.621 1 88.62 173 ASP B N 1
ATOM 2739 C CA . ASP B 1 173 ? -17.859 2.393 -4.574 1 88.62 173 ASP B CA 1
ATOM 2740 C C . ASP B 1 173 ? -18.625 1.98 -5.828 1 88.62 173 ASP B C 1
ATOM 2742 O O . ASP B 1 173 ? -19.719 2.492 -6.086 1 88.62 173 ASP B O 1
ATOM 2746 N N . GLY B 1 174 ? -18.062 1.133 -6.609 1 87.75 174 GLY B N 1
ATOM 2747 C CA . GLY B 1 174 ? -18.688 0.677 -7.844 1 87.75 174 GLY B CA 1
ATOM 2748 C C . GLY B 1 174 ? -18.062 1.294 -9.086 1 87.75 174 GLY B C 1
ATOM 2749 O O . GLY B 1 174 ? -18.281 0.812 -10.195 1 87.75 174 GLY B O 1
ATOM 2750 N N . ARG B 1 175 ? -17.406 2.346 -8.914 1 84.31 175 ARG B N 1
ATOM 2751 C CA . ARG B 1 175 ? -16.828 3.037 -10.062 1 84.31 175 ARG B CA 1
ATOM 2752 C C . ARG B 1 175 ? -15.32 2.793 -10.148 1 84.31 175 ARG B C 1
ATOM 2754 O O . ARG B 1 175 ? -14.789 2.537 -11.227 1 84.31 175 ARG B O 1
ATOM 2761 N N . ARG B 1 176 ? -14.633 2.809 -9.078 1 89.81 176 ARG B N 1
ATOM 2762 C CA . ARG B 1 176 ? -13.18 2.619 -9.062 1 89.81 176 ARG B CA 1
ATOM 2763 C C . ARG B 1 176 ? -12.742 1.933 -7.773 1 89.81 176 ARG B C 1
ATOM 2765 O O . ARG B 1 176 ? -13.484 1.899 -6.793 1 89.81 176 ARG B O 1
ATOM 2772 N N . TRP B 1 177 ? -11.578 1.299 -7.871 1 96.25 177 TRP B N 1
ATOM 2773 C CA . TRP B 1 177 ? -10.977 0.686 -6.691 1 96.25 177 TRP B CA 1
ATOM 2774 C C . TRP B 1 177 ? -10.008 1.648 -6.012 1 96.25 177 TRP B C 1
ATOM 2776 O O . TRP B 1 177 ? -9.328 2.426 -6.684 1 96.25 177 TRP B O 1
ATOM 2786 N N . ASN B 1 178 ? -9.977 1.567 -4.727 1 97.06 178 ASN B N 1
ATOM 2787 C CA . ASN B 1 178 ? -9.008 2.285 -3.904 1 97.06 178 ASN B CA 1
ATOM 2788 C C . ASN B 1 178 ? -8.141 1.326 -3.1 1 97.06 178 ASN B C 1
ATOM 2790 O O . ASN B 1 178 ? -8.602 0.271 -2.666 1 97.06 178 ASN B O 1
ATOM 2794 N N . LEU B 1 179 ? -6.879 1.657 -2.971 1 98.44 179 LEU B N 1
ATOM 2795 C CA . LEU B 1 179 ? -5.949 0.894 -2.148 1 98.44 179 LEU B CA 1
ATOM 2796 C C . LEU B 1 179 ? -6.043 1.316 -0.686 1 98.44 179 LEU B C 1
ATOM 2798 O O . LEU B 1 179 ? -5.641 2.426 -0.329 1 98.44 179 LEU B O 1
ATOM 2802 N N . ARG B 1 180 ? -6.477 0.448 0.213 1 96.94 180 ARG B N 1
ATOM 2803 C CA . ARG B 1 180 ? -6.723 0.767 1.615 1 96.94 180 ARG B CA 1
ATOM 2804 C C . ARG B 1 180 ? -5.57 0.3 2.496 1 96.94 180 ARG B C 1
ATOM 2806 O O . ARG B 1 180 ? -5.238 0.95 3.49 1 96.94 180 ARG B O 1
ATOM 2813 N N . GLN B 1 181 ? -5.129 -0.821 2.197 1 97.44 181 GLN B N 1
ATOM 2814 C CA . GLN B 1 181 ? -4.008 -1.443 2.898 1 97.44 181 GLN B CA 1
ATOM 2815 C C . GLN B 1 181 ? -3.18 -2.309 1.952 1 97.44 181 GLN B C 1
ATOM 2817 O O . GLN B 1 181 ? -3.723 -2.941 1.044 1 97.44 181 GLN B O 1
ATOM 2822 N N . LEU B 1 182 ? -1.924 -2.309 2.203 1 98.06 182 LEU B N 1
ATOM 2823 C CA . LEU B 1 182 ? -1.041 -3.143 1.395 1 98.06 182 LEU B CA 1
ATOM 2824 C C . LEU B 1 182 ? -0.055 -3.902 2.275 1 98.06 182 LEU B C 1
ATOM 2826 O O . LEU B 1 182 ? 0.659 -3.299 3.08 1 98.06 182 LEU B O 1
ATOM 2830 N N . GLY B 1 183 ? -0.079 -5.293 2.131 1 96.38 183 GLY B N 1
ATOM 2831 C CA . GLY B 1 183 ? 0.985 -6.121 2.676 1 96.38 183 GLY B CA 1
ATOM 2832 C C . GLY B 1 183 ? 0.931 -6.242 4.188 1 96.38 183 GLY B C 1
ATOM 2833 O O . GLY B 1 183 ? 1.968 -6.348 4.844 1 96.38 183 GLY B O 1
ATOM 2834 N N . ARG B 1 184 ? -0.216 -6.18 4.777 1 92.69 184 ARG B N 1
ATOM 2835 C CA . ARG B 1 184 ? -0.342 -6.344 6.223 1 92.69 184 ARG B CA 1
ATOM 2836 C C . ARG B 1 184 ? -0.065 -7.785 6.637 1 92.69 184 ARG B C 1
ATOM 2838 O O . ARG B 1 184 ? -0.74 -8.711 6.18 1 92.69 184 ARG B O 1
ATOM 2845 N N . LEU B 1 185 ? 0.859 -7.922 7.484 1 87.88 185 LEU B N 1
ATOM 2846 C CA . LEU B 1 185 ? 1.145 -9.258 7.992 1 87.88 185 LEU B CA 1
ATOM 2847 C C . LEU B 1 185 ? 0.084 -9.703 8.992 1 87.88 185 LEU B C 1
ATOM 2849 O O . LEU B 1 185 ? -0.333 -8.914 9.844 1 87.88 185 LEU B O 1
ATOM 2853 N N . ILE B 1 186 ? -0.49 -10.875 8.898 1 77.25 186 ILE B N 1
ATOM 2854 C CA . ILE B 1 186 ? -1.556 -11.367 9.766 1 77.25 186 ILE B CA 1
ATOM 2855 C C . ILE B 1 186 ? -0.972 -11.805 11.109 1 77.25 186 ILE B C 1
ATOM 2857 O O . ILE B 1 186 ? -1.579 -11.578 12.156 1 77.25 186 ILE B O 1
ATOM 2861 N N . LEU B 1 187 ? 0.065 -12.625 11.203 1 62.91 187 LEU B N 1
ATOM 2862 C CA . LEU B 1 187 ? 0.589 -13.141 12.461 1 62.91 187 LEU B CA 1
ATOM 2863 C C . LEU B 1 187 ? 1.334 -12.047 13.227 1 62.91 187 LEU B C 1
ATOM 2865 O O . LEU B 1 187 ? 1.692 -12.242 14.391 1 62.91 187 LEU B O 1
ATOM 2869 N N . TRP B 1 188 ? 1.446 -10.75 12.695 1 51.53 188 TRP B N 1
ATOM 2870 C CA . TRP B 1 188 ? 2.16 -9.758 13.492 1 51.53 188 TRP B CA 1
ATOM 2871 C C . TRP B 1 188 ? 1.307 -8.508 13.703 1 51.53 188 TRP B C 1
ATOM 2873 O O . TRP B 1 188 ? 0.492 -8.156 12.844 1 51.53 188 TRP B O 1
#

Solvent-accessible surface area (backbone atoms only — not comparable to full-atom values): 18310 Å² total; per-residue (Å²): 110,70,15,36,35,41,37,33,25,23,38,45,24,52,34,60,73,68,48,20,33,67,67,74,45,52,49,30,73,66,32,46,54,55,34,40,69,45,40,74,72,61,83,66,92,58,76,22,38,22,15,66,42,48,21,22,46,50,34,36,52,39,38,68,49,57,66,45,73,35,76,75,43,38,63,78,48,44,36,73,46,39,57,37,40,49,66,54,50,40,71,75,35,44,64,58,48,55,39,27,57,71,44,39,50,39,63,84,34,50,25,56,58,56,50,19,49,47,35,35,54,52,49,56,61,49,31,67,65,46,46,77,42,35,32,27,26,40,49,66,40,51,36,25,35,53,32,42,54,33,60,28,47,71,58,26,43,82,28,50,48,60,52,59,51,12,38,27,34,35,37,17,71,47,83,55,56,27,45,42,28,33,33,36,54,70,96,101,109,70,15,36,36,42,39,33,25,21,38,44,24,52,34,58,74,68,49,20,33,66,47,91,40,51,49,31,72,66,31,45,53,54,33,40,70,45,39,73,72,61,83,67,93,57,76,21,38,22,16,66,41,49,20,20,46,50,35,36,52,40,37,68,49,58,66,46,74,36,74,75,44,39,61,79,46,45,35,73,46,42,58,36,40,48,66,55,50,41,72,76,37,45,65,57,49,56,39,28,58,70,44,39,50,38,62,83,34,49,24,56,57,57,48,18,49,46,33,36,53,52,49,56,61,50,32,67,64,47,46,76,41,37,34,29,26,40,49,65,39,52,34,26,34,52,32,42,54,34,60,28,46,69,58,28,44,82,28,48,48,59,53,60,51,11,37,27,34,34,36,17,71,48,83,54,56,28,47,41,29,34,34,37,53,70,95,102

Foldseek 3Di:
DKEKEKEWAFFAFPQNVVQAAADLGAHDPVRLVVLLVCAPVDDDPDEAEEEPRRRLVSSCVSNVHHYDYDPLQHAWFLAPRHGPHPVVCCVVPVPLVVVQLQFDHHVRTHHLVVLLVSLLVVVLVSLQVNYYHYYYHHLLSVLSPVCNQVVHRSNCSVVDDAHHRFMWMWMHPSPGIDTDDGRHHSVD/DKEKEKEWAFFAFPQNVVQAAADLGAHDPVRLVVLLVCAPVDDDPDEAEEEPRRRLVSSCVSNVHHYDYDPLQHAWFLAPRHGPHPVVCCVVPVPLVVVQLQFDHHVRTHHLVVLLVSLLVVVLVSLQVNYYHYYYHHLLSVLSPVCNQVVHRSNCSVVDDAHHRFMWMWMHPSPGIDTDDGRHHSVD

pLDDT: mean 93.04, std 7.47, range [51.53, 98.75]

Secondary structure (DSSP, 8-state):
--EEEEEEEPPPBHHHHTTBPP-S-PBPHHHHHHHHHTTTTS---S-EEE-SSHHHHHHHHHTT--EEE-GGGPPP--GGGTTSBHHHHHHH-HHHHHHHHTTPPPTTS--HHHHHHHHHHHHHHHHHH-S-EEEEE-HHHHHHHHHHHHT--GGGGGGB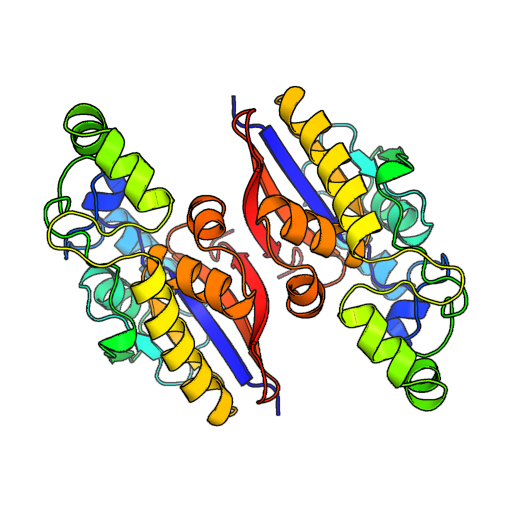---TTEEEEEEESSS-EEEEEEEEES--/--EEEEEEEPPPBHHHHTTBPP-S-PBPHHHHHHHHHTTTTS---S-EEE-SSHHHHHHHHHTT--EEE-GGGPPP--GGGTTSBHHHHHHH-HHHHHHHHTTPPPTTS--HHHHHHHHHHHHHHHHHH-S-EEEEE-HHHHHHHHHHHHT--GGGGGGB---TTEEEEEEESSS-EEEEEEEEES--

Organism: Klebsiella variicola (NCBI:txid244366)

Sequence (376 aa):
VTAMLMLICQGESTASREGRFPRDEPLTEQAQGQACLLRGILSTNQTVWCAPQLAARQTAAALALSTEVDDALRDLNYGDWAGLPLKQVIIQDDQAFSAWLSGARPPGGESLEQLAARCGDWLTRRAEQRCNHYAVVSAATIRAMAVAVLGAPIQAFARIDIHPLSVTELSSDGRRWNLRQLGRLILWVTAMLMLICQGESTASREGRFPRDEPLTEQAQGQACLLRGILSTNQTVWCAPQLAARQTAAALALSTEVDDALRDLNYGDWAGLPLKQVIIQDDQAFSAWLSGARPPGGESLEQLAARCGDWLTRRAEQRCNHYAVVSAATIRAMAVAVLGAPIQAFARIDIHPLSVTELSSDGRRWNLRQLGRLILW

Nearest PDB structures (foldseek):
  2a6p-assembly1_B  TM=8.384E-01  e=3.082E-14  Mycobacterium tuberculosis H37Rv
  3qpu-assembly1_A-2  TM=8.490E-01  e=6.620E-14  Homo sapiens
  5htk-assembly1_B  TM=8.540E-01  e=9.703E-14  Homo sapiens
  4ma4-assembly1_A-2  TM=8.512E-01  e=1.601E-12  Homo sapiens
  1c7z-assembly1_A  TM=8.354E-01  e=1.025E-12  Rattus norvegicus

Radius of gyration: 21.01 Å; Cα contacts (8 Å, |Δi|>4): 864; chains: 2; bounding box: 46×57×48 Å

InterPro domains:
  IPR013078 Histidine phosphatase superfamily, clade-1 [PF00300] (5-182)
  IPR013078 Histidine phosphatase superfamily, clade-1 [SM00855] (4-145)
  IPR029033 Histidine phosphatase superfamily [G3DSA:3.40.50.1240] (4-184)
  IPR029033 Histidine phosphatase superfamily [SSF53254] (5-183)